Protein AF-A0A8S9I4S5-F1 (afdb_monomer_lite)

Organism: Brassica cretica (NCBI:txid69181)

Secondary structure (DSSP, 8-state):
---------SS--------S----HHHHHHHHHHH-----EEEEE-SSTTSHHHHHHHHHHHHH--EEEEEEEE--GGGHHHHHHHHHHHHHHH---SEEEEE-TT----HHHHHHHHHTTTT-TT-EEEEEEEEE---STTSTT--TTGGGSTTTTEEEEEEEEEEEEEEHHHHHHHHHTTTS--SS-------HHHHHHHTT-HHHHHHHHHTT-S-TTPPPTTT---HHHHHHH---TTHHHHHHHHHHHTT-

Foldseek 3Di:
DDDDDDDDDPDDDPDPDPPDDDPALVVQVVCCVPVVDHAAAEEEAAPPHPPPVNVVVVVRCVPRVRYDYDDPAHDDPLCPVLSVLVVLLVCLVPDQDFKDKAFAPPDDDDSVVVVVVCVVCSPPQWDKFAQKDKFAAQCDPPDPRHDVVLPVCPPRSMDDTDHDDGMIMTGSVVSVLSNVCSVPDRRDPDPFPDDQLLVCLLVVVVVSNCVVLVVVPDDQCDAGDPPRDGSLNSLVSHDDPCSVVSNVSSVVSNVD

Sequence (256 aa):
MGRSWQGRGRGRDMEYDKGGDNIGGASLKKIETEKGVIARFVIGRSANKGDSMDKSIDAENSQTDDFIILDNVVEAPEEASKKVKLFFAYAADRWDAQFYAKANDNIYVNMDALGSTLAAHLGKPRAYIGCMKSGEVFSEPNQKWYEPEWWKFGDKKAYFRHAYGEMYVITNALARFVSINRRVGSKKMGFQERTPLMVAAMYGSFGVLTYIISTGRSDVNRVSSDEKVTAHHCAVSACFVSIVEVIKILLDASTL

Radius of gyration: 22.21 Å; chains: 1; bounding box: 47×57×60 Å

pLDDT: mean 79.45, std 18.7, range [19.58, 96.38]

InterPro domains:
  IPR002110 Ankyrin repeat [PF00023] (194-223)
  IPR002659 Glycosyl transferase, family 31 [PF01762] (34-182)
  IPR002659 Glycosyl transferase, family 31 [PTHR11214] (38-181)
  IPR036770 Ankyrin repeat-containing domain superfamily [G3DSA:1.25.40.20] (188-255)
  IPR036770 Ankyrin repeat-containing domain superfamily [SSF48403] (190-252)

Structure (mmCIF, N/CA/C/O backbone):
data_AF-A0A8S9I4S5-F1
#
_entry.id   AF-A0A8S9I4S5-F1
#
loop_
_atom_site.group_PDB
_atom_site.id
_atom_site.type_symbol
_atom_site.label_atom_id
_atom_site.label_alt_id
_atom_site.label_comp_id
_atom_site.label_asym_id
_atom_site.label_entity_id
_atom_site.label_seq_id
_atom_site.pdbx_PDB_ins_code
_atom_site.Cartn_x
_atom_site.Cartn_y
_atom_site.Cartn_z
_atom_site.occupancy
_atom_site.B_iso_or_equiv
_atom_site.auth_seq_id
_atom_site.auth_comp_id
_atom_site.auth_asym_id
_atom_site.auth_atom_id
_atom_site.pdbx_PDB_model_num
ATOM 1 N N . MET A 1 1 ? -8.495 22.478 31.144 1.00 23.86 1 MET A N 1
ATOM 2 C CA . MET A 1 1 ? -7.321 23.183 31.710 1.00 23.86 1 MET A CA 1
ATOM 3 C C . MET A 1 1 ? -6.114 22.815 30.857 1.00 23.86 1 MET A C 1
ATOM 5 O O . MET A 1 1 ? -6.043 21.659 30.477 1.00 23.86 1 MET A O 1
ATOM 9 N N . GLY A 1 2 ? -5.287 23.815 30.512 1.00 25.53 2 GLY A N 1
ATOM 10 C CA . GLY A 1 2 ? -4.241 23.874 29.464 1.00 25.53 2 GLY A CA 1
ATOM 11 C C . GLY A 1 2 ? -3.386 22.627 29.175 1.00 25.53 2 GLY A C 1
ATOM 12 O O . GLY A 1 2 ? -3.279 21.730 29.999 1.00 25.53 2 GLY A O 1
ATOM 13 N N . ARG A 1 3 ? -2.644 22.584 28.062 1.00 21.52 3 ARG A N 1
ATOM 14 C CA . ARG A 1 3 ? -1.752 23.656 27.577 1.00 21.52 3 ARG A CA 1
ATOM 15 C C . ARG A 1 3 ? -1.520 23.584 26.061 1.00 21.52 3 ARG A C 1
ATOM 17 O O . ARG A 1 3 ? -1.354 22.505 25.510 1.00 21.52 3 ARG A O 1
ATOM 24 N N . SER A 1 4 ? -1.416 24.765 25.457 1.00 19.58 4 SER A N 1
ATOM 25 C CA . SER A 1 4 ? -0.717 25.051 24.200 1.00 19.58 4 SER A CA 1
ATOM 26 C C . SER A 1 4 ? 0.785 24.786 24.315 1.00 19.58 4 SER A C 1
ATOM 28 O O . SER A 1 4 ? 1.335 25.057 25.384 1.00 19.58 4 SER A O 1
ATOM 30 N N . TRP A 1 5 ? 1.460 24.471 23.208 1.00 23.80 5 TRP A N 1
ATOM 31 C CA . TRP A 1 5 ? 2.852 24.881 22.981 1.00 23.80 5 TRP A CA 1
ATOM 32 C C . TRP A 1 5 ? 3.082 25.265 21.514 1.00 23.80 5 TRP A C 1
ATOM 34 O O . TRP A 1 5 ? 2.572 24.620 20.611 1.00 23.80 5 TRP A O 1
ATOM 44 N N . GLN A 1 6 ? 3.813 26.367 21.317 1.00 21.97 6 GLN A N 1
ATOM 45 C CA . GLN A 1 6 ? 4.286 26.908 20.040 1.00 21.97 6 GLN A CA 1
ATOM 46 C C . GLN A 1 6 ? 5.726 26.450 19.781 1.00 21.97 6 GLN A C 1
ATOM 48 O O . GLN A 1 6 ? 6.562 26.535 20.681 1.00 21.97 6 GLN A O 1
ATOM 53 N N . GLY A 1 7 ? 6.044 26.125 18.526 1.00 23.11 7 GLY A N 1
ATOM 54 C CA . GLY A 1 7 ? 7.407 26.088 17.993 1.00 23.11 7 GLY A CA 1
ATOM 55 C C . GLY A 1 7 ? 7.451 26.718 16.598 1.00 23.11 7 GLY A C 1
ATOM 56 O O . GLY A 1 7 ? 6.900 26.181 15.649 1.00 23.11 7 GLY A O 1
ATOM 57 N N . ARG A 1 8 ? 8.084 27.890 16.456 1.00 22.53 8 ARG A N 1
ATOM 58 C CA . ARG A 1 8 ? 8.414 28.494 15.151 1.00 22.53 8 ARG A CA 1
ATOM 59 C C . ARG A 1 8 ? 9.718 27.887 14.633 1.00 22.53 8 ARG A C 1
ATOM 61 O O . ARG A 1 8 ? 10.746 28.073 15.275 1.00 22.53 8 ARG A O 1
ATOM 68 N N . GLY A 1 9 ? 9.718 27.326 13.423 1.00 22.22 9 GLY A N 1
ATOM 69 C CA . GLY A 1 9 ? 10.967 27.006 12.725 1.00 22.22 9 GLY A CA 1
ATOM 70 C C . GLY A 1 9 ? 10.790 26.223 11.427 1.00 22.22 9 GLY A C 1
ATOM 71 O O . GLY A 1 9 ? 10.870 25.011 11.438 1.00 22.22 9 GLY A O 1
ATOM 72 N N . ARG A 1 10 ? 10.567 26.945 10.318 1.00 26.30 10 ARG A N 1
ATOM 73 C CA . ARG A 1 10 ? 10.672 26.538 8.896 1.00 26.30 10 ARG A CA 1
ATOM 74 C C . ARG A 1 10 ? 10.969 25.049 8.639 1.00 26.30 10 ARG A C 1
ATOM 76 O O . ARG A 1 10 ? 12.126 24.646 8.604 1.00 26.30 10 ARG A O 1
ATOM 83 N N . GLY A 1 11 ? 9.920 24.294 8.319 1.00 24.98 11 GLY A N 1
ATOM 84 C CA . GLY A 1 11 ? 10.081 22.918 7.850 1.00 24.98 11 GLY A CA 1
ATOM 85 C C . GLY A 1 11 ? 8.824 22.060 7.743 1.00 24.98 11 GLY A C 1
ATOM 86 O O . GLY A 1 11 ? 8.981 20.909 7.391 1.00 24.98 11 GLY A O 1
ATOM 87 N N . ARG A 1 12 ? 7.611 22.584 7.999 1.00 29.31 12 ARG A N 1
ATOM 88 C CA . ARG A 1 12 ? 6.328 21.842 7.946 1.00 29.31 12 ARG A CA 1
ATOM 89 C C . ARG A 1 12 ? 6.417 20.453 8.580 1.00 29.31 12 ARG A C 1
ATOM 91 O O . ARG A 1 12 ? 6.344 19.420 7.919 1.00 29.31 12 ARG A O 1
ATOM 98 N N . ASP A 1 13 ? 6.556 20.538 9.889 1.00 26.52 13 ASP A N 1
ATOM 99 C CA . ASP A 1 13 ? 6.141 19.602 10.921 1.00 26.52 13 ASP A CA 1
ATOM 100 C C . ASP A 1 13 ? 4.915 18.756 10.510 1.00 26.52 13 ASP A C 1
ATOM 102 O O . ASP A 1 13 ? 3.883 19.293 10.103 1.00 26.52 13 ASP A O 1
ATOM 106 N N . MET A 1 14 ? 5.015 17.426 10.637 1.00 29.20 14 MET A N 1
ATOM 107 C CA . MET A 1 14 ? 3.844 16.577 10.891 1.00 29.20 14 MET A CA 1
ATOM 108 C C . MET A 1 14 ? 3.603 16.613 12.399 1.00 29.20 14 MET A C 1
ATOM 110 O O . MET A 1 14 ? 4.116 15.796 13.160 1.00 29.20 14 MET A O 1
ATOM 114 N N . GLU A 1 15 ? 2.885 17.644 12.818 1.00 26.12 15 GLU A N 1
ATOM 115 C CA . GLU A 1 15 ? 2.354 17.796 14.164 1.00 26.12 15 GLU A CA 1
ATOM 116 C C . GLU A 1 15 ? 1.136 16.862 14.288 1.00 26.12 15 GLU A C 1
ATOM 118 O O . GLU A 1 15 ? 0.214 16.929 13.475 1.00 26.12 15 GLU A O 1
ATOM 123 N N . TYR A 1 16 ? 1.154 15.942 15.259 1.00 32.88 16 TYR A N 1
ATOM 124 C CA . TYR A 1 16 ? -0.012 15.126 15.613 1.00 32.88 16 TYR A CA 1
ATOM 125 C C . TYR A 1 16 ? -1.060 16.034 16.269 1.00 32.88 16 TYR A C 1
ATOM 127 O O . TYR A 1 16 ? -1.069 16.195 17.489 1.00 32.88 16 TYR A O 1
ATOM 135 N N . ASP A 1 17 ? -1.933 16.636 15.463 1.00 29.58 17 ASP A N 1
ATOM 136 C CA . ASP A 1 17 ? -3.100 17.374 15.943 1.00 29.58 17 ASP A CA 1
ATOM 137 C C . ASP A 1 17 ? -4.346 16.476 15.874 1.00 29.58 17 ASP A C 1
ATOM 139 O O . ASP A 1 17 ? -4.921 16.243 14.810 1.00 29.58 17 ASP A O 1
ATOM 143 N N . LYS A 1 18 ? -4.769 15.937 17.027 1.00 38.97 18 LYS A N 1
ATOM 144 C CA . LYS A 1 18 ? -6.043 15.206 17.190 1.00 38.97 18 LYS A CA 1
ATOM 145 C C . LYS A 1 18 ? -7.222 16.188 17.270 1.00 38.97 18 LYS A C 1
ATOM 147 O O . LYS A 1 18 ? -7.952 16.232 18.261 1.00 38.97 18 LYS A O 1
ATOM 152 N N . GLY A 1 19 ? -7.402 16.984 16.222 1.00 30.06 19 GLY A N 1
ATOM 153 C CA . GLY A 1 19 ? -8.438 18.008 16.113 1.00 30.06 19 GLY A CA 1
ATOM 154 C C . GLY A 1 19 ? -9.494 17.685 15.056 1.00 30.06 19 GLY A C 1
ATOM 155 O O . GLY A 1 19 ? -9.555 18.361 14.035 1.00 30.06 19 GLY A O 1
ATOM 156 N N . GLY A 1 20 ? -10.346 16.681 15.289 1.00 29.55 20 GLY A N 1
ATOM 157 C CA . GLY A 1 20 ? -11.509 16.404 14.432 1.00 29.55 20 GLY A CA 1
ATOM 158 C C . GLY A 1 20 ? -12.092 15.006 14.646 1.00 29.55 20 GLY A C 1
ATOM 159 O O . GLY A 1 20 ? -11.533 14.040 14.154 1.00 29.55 20 GLY A O 1
ATOM 160 N N . ASP A 1 21 ? -13.193 14.921 15.399 1.00 39.88 21 ASP A N 1
ATOM 161 C CA . ASP A 1 21 ? -13.948 13.715 15.788 1.00 39.88 21 ASP A CA 1
ATOM 162 C C . ASP A 1 21 ? -13.135 12.524 16.343 1.00 39.88 21 ASP A C 1
ATOM 164 O O . ASP A 1 21 ? -12.580 11.685 15.638 1.00 39.88 21 ASP A O 1
ATOM 168 N N . ASN A 1 22 ? -13.151 12.413 17.676 1.00 41.59 22 ASN A N 1
ATOM 169 C CA . ASN A 1 22 ? -12.620 11.296 18.457 1.00 41.59 22 ASN A CA 1
ATOM 170 C C . ASN A 1 22 ? -13.254 9.948 18.059 1.00 41.59 22 ASN A C 1
ATOM 172 O O . ASN A 1 22 ? -14.201 9.479 18.697 1.00 41.59 22 ASN A O 1
ATOM 176 N N . ILE A 1 23 ? -12.672 9.242 17.093 1.00 51.47 23 ILE A N 1
ATOM 177 C CA . ILE A 1 23 ? -12.826 7.787 17.013 1.00 51.47 23 ILE A CA 1
ATOM 178 C C . ILE A 1 23 ? -11.784 7.168 17.956 1.00 51.47 23 ILE A C 1
ATOM 180 O O . ILE A 1 23 ? -10.754 6.666 17.527 1.00 51.47 23 ILE A O 1
ATOM 184 N N . GLY A 1 24 ? -12.021 7.263 19.269 1.00 57.72 24 GLY A N 1
ATOM 185 C CA . GLY A 1 24 ? -11.186 6.577 20.262 1.00 57.72 24 GLY A CA 1
ATOM 186 C C . GLY A 1 24 ? -11.315 5.050 20.157 1.00 57.72 24 GLY A C 1
ATOM 187 O O . GLY A 1 24 ? -12.269 4.547 19.557 1.00 57.72 24 GLY A O 1
ATOM 188 N N . GLY A 1 25 ? -10.410 4.297 20.792 1.00 60.38 25 GLY A N 1
ATOM 189 C CA . GLY A 1 25 ? -10.374 2.826 20.725 1.00 60.38 25 GLY A CA 1
ATOM 190 C C . GLY A 1 25 ? -11.715 2.112 20.979 1.00 60.38 25 GLY A C 1
ATOM 191 O O . GLY A 1 25 ? -12.004 1.090 20.358 1.00 60.38 25 GLY A O 1
ATOM 192 N N . ALA A 1 26 ? -12.598 2.669 21.818 1.00 61.72 26 ALA A N 1
ATOM 193 C CA . ALA A 1 26 ? -13.948 2.132 22.041 1.00 61.72 26 ALA A CA 1
ATOM 194 C C . ALA A 1 26 ? -14.851 2.203 20.789 1.00 61.72 26 ALA A C 1
ATOM 196 O O . ALA A 1 26 ? -15.584 1.257 20.497 1.00 61.72 26 ALA A O 1
ATOM 197 N N . SER A 1 27 ? -14.771 3.292 20.021 1.00 71.94 27 SER A N 1
ATOM 198 C CA . SER A 1 27 ? -15.506 3.463 18.762 1.00 71.94 27 SER A CA 1
ATOM 199 C C . SER A 1 27 ? -14.966 2.542 17.663 1.00 71.94 27 SER A C 1
ATOM 201 O O . SER A 1 27 ? -15.745 2.004 16.877 1.00 71.94 27 SER A O 1
ATOM 203 N N . LEU A 1 28 ? -13.650 2.292 17.644 1.00 75.19 28 LEU A N 1
ATOM 204 C CA . LEU A 1 28 ? -13.020 1.359 16.700 1.00 75.19 28 LEU A CA 1
ATOM 205 C C . LEU A 1 28 ? -13.462 -0.089 16.948 1.00 75.19 28 LEU A C 1
ATOM 207 O O . LEU A 1 28 ? -13.843 -0.779 16.005 1.00 75.19 28 LEU A O 1
ATOM 211 N N . LYS A 1 29 ? -13.515 -0.525 18.215 1.00 78.81 29 LYS A N 1
ATOM 212 C CA . LYS A 1 29 ? -14.008 -1.868 18.584 1.00 78.81 29 LYS A CA 1
ATOM 213 C C . LYS A 1 29 ? -15.460 -2.103 18.164 1.00 78.81 29 LYS A C 1
ATOM 215 O O . LYS A 1 29 ? -15.820 -3.212 17.764 1.00 78.81 29 LYS A O 1
ATOM 220 N N . LYS A 1 30 ? -16.294 -1.062 18.224 1.00 81.50 30 LYS A N 1
ATOM 221 C CA . LYS A 1 30 ? -17.686 -1.128 17.765 1.00 81.50 30 LYS A CA 1
ATOM 222 C C . LYS A 1 30 ? -17.767 -1.374 16.257 1.00 81.50 30 LYS A C 1
ATOM 224 O O . LYS A 1 30 ? -18.465 -2.286 15.832 1.00 81.50 30 LYS A O 1
ATOM 229 N N . ILE A 1 31 ? -17.017 -0.612 15.460 1.00 82.75 31 ILE A N 1
ATOM 230 C CA . ILE A 1 31 ? -16.966 -0.781 13.997 1.00 82.75 31 ILE A CA 1
ATOM 231 C C . ILE A 1 31 ? -16.419 -2.167 13.619 1.00 82.75 31 ILE A C 1
ATOM 233 O O . ILE A 1 31 ? -16.939 -2.806 12.704 1.00 82.75 31 ILE A O 1
ATOM 237 N N . GLU A 1 32 ? -15.416 -2.652 14.349 1.00 85.88 32 GLU A N 1
ATOM 238 C CA . GLU A 1 32 ? -14.848 -3.988 14.162 1.00 85.88 32 GLU A CA 1
ATOM 239 C C . GLU A 1 32 ? -15.898 -5.083 14.390 1.00 85.88 32 GLU A C 1
ATOM 241 O O . GLU A 1 32 ? -16.072 -5.952 13.539 1.00 85.88 32 GLU A O 1
ATOM 246 N N . THR A 1 33 ? -16.668 -4.986 15.476 1.00 85.06 33 THR A N 1
ATOM 247 C CA . THR A 1 33 ? -17.684 -5.989 15.834 1.00 85.06 33 THR A CA 1
ATOM 248 C C . THR A 1 33 ? -18.925 -5.920 14.938 1.00 85.06 33 THR A C 1
ATOM 250 O O . THR A 1 33 ? -19.444 -6.950 14.519 1.00 85.06 33 THR A O 1
ATOM 253 N N . GLU A 1 34 ? -19.419 -4.716 14.637 1.00 87.69 34 GLU A N 1
ATOM 254 C CA . GLU A 1 34 ? -20.688 -4.527 13.918 1.00 87.69 34 GLU A CA 1
ATOM 255 C C . GLU A 1 34 ? -20.537 -4.612 12.398 1.00 87.69 34 GLU A C 1
ATOM 257 O O . GLU A 1 34 ? -21.458 -5.052 11.712 1.00 87.69 34 GLU A O 1
ATOM 262 N N . LYS A 1 35 ? -19.398 -4.163 11.858 1.00 84.19 35 LYS A N 1
ATOM 263 C CA . LYS A 1 35 ? -19.184 -4.039 10.407 1.00 84.19 35 LYS A CA 1
ATOM 264 C C . LYS A 1 35 ? -18.067 -4.935 9.880 1.00 84.19 35 LYS A C 1
ATOM 266 O O . LYS A 1 35 ? -17.849 -4.966 8.671 1.00 84.19 35 LYS A O 1
ATOM 271 N N . GLY A 1 36 ? -17.346 -5.642 10.755 1.00 87.25 36 GLY A N 1
ATOM 272 C CA . GLY A 1 36 ? -16.195 -6.457 10.366 1.00 87.25 36 GLY A CA 1
ATOM 273 C C . GLY A 1 36 ? -15.029 -5.626 9.828 1.00 87.25 36 GLY A C 1
ATOM 274 O O . GLY A 1 36 ? -14.238 -6.130 9.032 1.00 87.25 36 GLY A O 1
ATOM 275 N N . VAL A 1 37 ? -14.938 -4.342 10.204 1.00 89.69 37 VAL A N 1
ATOM 276 C CA . VAL A 1 37 ? -13.877 -3.447 9.729 1.00 89.69 37 VAL A CA 1
ATOM 277 C C . VAL A 1 37 ? -12.890 -3.139 10.842 1.00 89.69 37 VAL A C 1
ATOM 279 O O . VAL A 1 37 ? -13.224 -2.507 11.840 1.00 89.69 37 VAL A O 1
ATOM 282 N N . ILE A 1 38 ? -11.645 -3.542 10.621 1.00 91.19 38 ILE A N 1
ATOM 283 C CA . ILE A 1 38 ? -10.530 -3.302 11.532 1.00 91.19 38 ILE A CA 1
ATOM 284 C C . ILE A 1 38 ? -9.856 -1.996 11.118 1.00 91.19 38 ILE A C 1
ATOM 286 O O . ILE A 1 38 ? -9.252 -1.909 10.049 1.00 91.19 38 ILE A O 1
ATOM 290 N N . ALA A 1 39 ? -9.966 -0.978 11.965 1.00 90.06 39 ALA A N 1
ATOM 291 C CA . ALA A 1 39 ? -9.318 0.314 11.771 1.00 90.06 39 ALA A CA 1
ATOM 292 C C . ALA A 1 39 ? -8.228 0.513 12.830 1.00 90.06 39 ALA A C 1
ATOM 294 O O . ALA A 1 39 ? -8.448 0.235 14.011 1.00 90.06 39 ALA A O 1
ATOM 295 N N . ARG A 1 40 ? -7.040 0.940 12.388 1.00 90.19 40 ARG A N 1
ATOM 296 C CA . ARG A 1 40 ? -5.850 1.159 13.219 1.00 90.19 40 ARG A CA 1
ATOM 297 C C . ARG A 1 40 ? -5.061 2.365 12.707 1.00 90.19 40 ARG A C 1
ATOM 299 O O . ARG A 1 40 ? -4.998 2.587 11.496 1.00 90.19 40 ARG A O 1
ATOM 306 N N . PHE A 1 41 ? -4.422 3.099 13.610 1.00 90.94 41 PHE A N 1
ATOM 307 C CA . PHE A 1 41 ? -3.513 4.195 13.283 1.00 90.94 41 PHE A CA 1
ATOM 308 C C . PHE A 1 41 ? -2.115 3.655 12.991 1.00 90.94 41 PHE A C 1
ATOM 310 O O . PHE A 1 41 ? -1.529 2.948 13.804 1.00 90.94 41 PHE A O 1
ATOM 317 N N . VAL A 1 42 ? -1.553 3.976 11.828 1.00 92.88 42 VAL A N 1
ATOM 318 C CA . VAL A 1 42 ? -0.203 3.524 11.460 1.00 92.88 42 VAL A CA 1
ATOM 319 C C . VAL A 1 42 ? 0.808 4.592 11.842 1.00 92.88 42 VAL A C 1
ATOM 321 O O . VAL A 1 42 ? 0.739 5.717 11.342 1.00 92.88 42 VAL A O 1
ATOM 324 N N . ILE A 1 43 ? 1.795 4.219 12.649 1.00 91.62 43 ILE A N 1
ATOM 325 C CA . ILE A 1 43 ? 2.829 5.124 13.149 1.00 91.62 43 ILE A CA 1
ATOM 326 C C . ILE A 1 43 ? 4.198 4.434 13.162 1.00 91.62 43 ILE A C 1
ATOM 328 O O . ILE A 1 43 ? 4.306 3.240 13.420 1.00 91.62 43 ILE A O 1
ATOM 332 N N . GLY A 1 44 ? 5.248 5.160 12.806 1.00 91.50 44 GLY A N 1
ATOM 333 C CA . GLY A 1 44 ? 6.647 4.797 12.983 1.00 91.50 44 GLY A CA 1
ATOM 334 C C . GLY A 1 44 ? 7.166 5.257 14.344 1.00 91.50 44 GLY A C 1
ATOM 335 O O . GLY A 1 44 ? 6.402 5.488 15.275 1.00 91.50 44 GLY A O 1
ATOM 336 N N . ARG A 1 45 ? 8.481 5.391 14.465 1.00 91.62 45 ARG A N 1
ATOM 337 C CA . ARG A 1 45 ? 9.158 5.930 15.648 1.00 91.62 45 ARG A CA 1
ATOM 338 C C . ARG A 1 45 ? 9.731 7.305 15.357 1.00 91.62 45 ARG A C 1
ATOM 340 O O . ARG A 1 45 ? 9.952 7.658 14.195 1.00 91.62 45 ARG A O 1
ATOM 347 N N . SER A 1 46 ? 9.991 8.075 16.402 1.00 90.75 46 SER A N 1
ATOM 348 C CA . SER A 1 46 ? 10.719 9.329 16.246 1.00 90.75 46 SER A CA 1
ATOM 349 C C . SER A 1 46 ? 12.162 9.076 15.772 1.00 90.75 46 SER A C 1
ATOM 351 O O . SER A 1 46 ? 12.683 7.956 15.820 1.00 90.75 46 SER A O 1
ATOM 353 N N . ALA A 1 47 ? 12.840 10.128 15.303 1.00 89.62 47 ALA A N 1
ATOM 354 C CA . ALA A 1 47 ? 14.256 10.038 14.939 1.00 89.62 47 ALA A CA 1
ATOM 355 C C . ALA A 1 47 ? 15.149 9.681 16.145 1.00 89.62 47 ALA A C 1
ATOM 357 O O . ALA A 1 47 ? 16.180 9.027 15.981 1.00 89.62 47 ALA A O 1
ATOM 358 N N . ASN A 1 48 ? 14.731 10.072 17.353 1.00 91.00 48 ASN A N 1
ATOM 359 C CA . ASN A 1 48 ? 15.423 9.804 18.608 1.00 91.00 48 ASN A CA 1
ATOM 360 C C . ASN A 1 48 ? 14.672 8.719 19.382 1.00 91.00 48 ASN A C 1
ATOM 362 O O . ASN A 1 48 ? 13.915 9.007 20.308 1.00 91.00 48 ASN A O 1
ATOM 366 N N . LYS A 1 49 ? 14.897 7.462 18.990 1.00 87.69 49 LYS A N 1
ATOM 367 C CA . LYS A 1 49 ? 14.159 6.317 19.529 1.00 87.69 49 LYS A CA 1
ATOM 368 C C . LYS A 1 49 ? 14.145 6.302 21.065 1.00 87.69 49 LYS A C 1
ATOM 370 O O . LYS A 1 49 ? 15.199 6.333 21.701 1.00 87.69 49 LYS A O 1
ATOM 375 N N . GLY A 1 50 ? 12.953 6.191 21.646 1.00 89.00 50 GLY A N 1
ATOM 376 C CA . GLY A 1 50 ? 12.737 6.174 23.097 1.00 89.00 50 GLY A CA 1
ATOM 377 C C . GLY A 1 50 ? 12.662 7.555 23.758 1.00 89.00 50 GLY A C 1
ATOM 378 O O . GLY A 1 50 ? 12.750 7.652 24.989 1.00 89.00 50 GLY A O 1
ATOM 379 N N . ASP A 1 51 ? 12.503 8.621 22.972 1.00 91.19 51 ASP A N 1
ATOM 380 C CA . ASP A 1 51 ? 12.192 9.954 23.485 1.00 91.19 51 ASP A CA 1
ATOM 381 C C . ASP A 1 51 ? 10.797 10.027 24.144 1.00 91.19 51 ASP A C 1
ATOM 383 O O . ASP A 1 51 ? 10.093 9.033 24.345 1.00 91.19 51 ASP A O 1
ATOM 387 N N . SER A 1 52 ? 10.394 11.229 24.559 1.00 92.75 52 SER A N 1
ATOM 388 C CA . SER A 1 52 ? 9.086 11.441 25.183 1.00 92.75 52 SER A CA 1
ATOM 389 C C . SER A 1 52 ? 7.910 11.197 24.234 1.00 92.75 52 SER A C 1
ATOM 391 O O . SER A 1 52 ? 6.826 10.870 24.718 1.00 92.75 52 SER A O 1
ATOM 393 N N . MET A 1 53 ? 8.093 11.356 22.919 1.00 90.00 53 MET A N 1
ATOM 394 C CA . MET A 1 53 ? 7.037 11.117 21.933 1.00 90.00 53 MET A CA 1
ATOM 395 C C . MET A 1 53 ? 6.797 9.615 21.789 1.00 90.00 53 MET A C 1
ATOM 397 O O . MET A 1 53 ? 5.666 9.168 21.964 1.00 90.00 53 MET A O 1
ATOM 401 N N . ASP A 1 54 ? 7.863 8.830 21.604 1.00 91.06 54 ASP A N 1
ATOM 402 C CA . ASP A 1 54 ? 7.794 7.366 21.541 1.00 91.06 54 ASP A CA 1
ATOM 403 C C . ASP A 1 54 ? 7.147 6.777 22.804 1.00 91.06 54 ASP A C 1
ATOM 405 O O . ASP A 1 54 ? 6.247 5.943 22.713 1.00 91.06 54 ASP A O 1
ATOM 409 N N . LYS A 1 55 ? 7.536 7.270 23.989 1.00 92.19 55 LYS A N 1
ATOM 410 C CA . LYS A 1 55 ? 6.939 6.844 25.268 1.00 92.19 55 LYS A CA 1
ATOM 411 C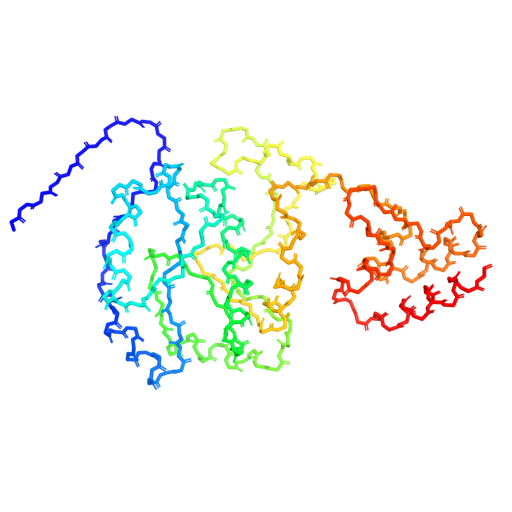 C . LYS A 1 55 ? 5.457 7.191 25.377 1.00 92.19 55 LYS A C 1
ATOM 413 O O . LYS A 1 55 ? 4.703 6.433 25.980 1.00 92.19 55 LYS A O 1
ATOM 418 N N . SER A 1 56 ? 5.042 8.334 24.831 1.00 91.75 56 SER A N 1
ATOM 419 C CA . SER A 1 56 ? 3.635 8.747 24.844 1.00 91.75 56 SER A CA 1
ATOM 420 C C . SER A 1 56 ? 2.796 7.862 23.925 1.00 91.75 56 SER A C 1
ATOM 422 O O . SER A 1 56 ? 1.707 7.453 24.316 1.00 91.75 56 SER A O 1
ATOM 424 N N . ILE A 1 57 ? 3.333 7.499 22.755 1.00 90.31 57 ILE A N 1
ATOM 425 C CA . ILE A 1 57 ? 2.707 6.546 21.828 1.00 90.31 57 ILE A CA 1
ATOM 426 C C . ILE A 1 57 ? 2.559 5.176 22.495 1.00 90.31 57 ILE A C 1
ATOM 428 O O . ILE A 1 57 ? 1.474 4.602 22.473 1.00 90.31 57 ILE A O 1
ATOM 432 N N . ASP A 1 58 ? 3.615 4.666 23.135 1.00 92.88 58 ASP A N 1
ATOM 433 C CA . ASP A 1 58 ? 3.565 3.371 23.824 1.00 92.88 58 ASP A CA 1
ATOM 434 C C . ASP A 1 58 ? 2.543 3.383 24.977 1.00 92.88 58 ASP A C 1
ATOM 436 O O . ASP A 1 58 ? 1.775 2.434 25.148 1.00 92.88 58 ASP A O 1
ATOM 440 N N . ALA A 1 59 ? 2.494 4.475 25.748 1.00 92.88 59 ALA A N 1
ATOM 441 C CA . ALA A 1 59 ? 1.541 4.645 26.840 1.00 92.88 59 ALA A CA 1
ATOM 442 C C . ALA A 1 59 ? 0.089 4.736 26.347 1.00 92.88 59 ALA A C 1
ATOM 444 O O . ALA A 1 59 ? -0.798 4.151 26.974 1.00 92.88 59 ALA A O 1
ATOM 445 N N . GLU A 1 60 ? -0.167 5.436 25.239 1.00 89.38 60 GLU A N 1
ATOM 446 C CA . GLU A 1 60 ? -1.495 5.491 24.625 1.00 89.38 60 GLU A CA 1
ATOM 447 C C . GLU A 1 60 ? -1.899 4.114 24.091 1.00 89.38 60 GLU A C 1
ATOM 449 O O . GLU A 1 60 ? -2.942 3.586 24.476 1.00 89.38 60 GLU A O 1
ATOM 454 N N . ASN A 1 61 ? -1.026 3.481 23.303 1.00 91.25 61 ASN A N 1
ATOM 455 C CA . ASN A 1 61 ? -1.300 2.182 22.700 1.00 91.25 61 ASN A CA 1
ATOM 456 C C . ASN A 1 61 ? -1.563 1.091 23.749 1.00 91.25 61 ASN A C 1
ATOM 458 O O . ASN A 1 61 ? -2.403 0.225 23.532 1.00 91.25 61 ASN A O 1
ATOM 462 N N . SER A 1 62 ? -0.904 1.154 24.914 1.00 90.81 62 SER A N 1
ATOM 463 C CA . SER A 1 62 ? -1.162 0.226 26.027 1.00 90.81 62 SER A CA 1
ATOM 464 C C . SER A 1 62 ? -2.601 0.278 26.565 1.00 90.81 62 SER A C 1
ATOM 466 O O . SER A 1 62 ? -3.057 -0.675 27.195 1.00 90.81 62 SER A O 1
ATOM 468 N N . GLN A 1 63 ? -3.318 1.380 26.322 1.00 87.94 63 GLN A N 1
ATOM 469 C CA . GLN A 1 63 ? -4.694 1.589 26.769 1.00 87.94 63 GLN A CA 1
ATOM 470 C C . GLN A 1 63 ? -5.705 1.323 25.651 1.00 87.94 63 GLN A C 1
ATOM 472 O O . GLN A 1 63 ? -6.788 0.794 25.910 1.00 87.94 63 GLN A O 1
ATOM 477 N N . THR A 1 64 ? -5.380 1.715 24.419 1.00 86.31 64 THR A N 1
ATOM 478 C CA . THR A 1 64 ? -6.327 1.722 23.299 1.00 86.31 64 THR A CA 1
ATOM 479 C C . THR A 1 64 ? -6.211 0.507 22.383 1.00 86.31 64 THR A C 1
ATOM 481 O O . THR A 1 64 ? -7.237 0.066 21.860 1.00 86.31 64 THR A O 1
ATOM 484 N N . ASP A 1 65 ? -5.006 -0.052 22.231 1.00 87.38 65 ASP A N 1
ATOM 485 C CA . ASP A 1 65 ? -4.669 -1.133 21.290 1.00 87.38 65 ASP A CA 1
ATOM 486 C C . ASP A 1 65 ? -5.132 -0.844 19.846 1.00 87.38 65 ASP A C 1
ATOM 488 O O . ASP A 1 65 ? -5.642 -1.703 19.119 1.00 87.38 65 ASP A O 1
ATOM 492 N N . ASP A 1 66 ? -5.001 0.419 19.434 1.00 85.56 66 ASP A N 1
ATOM 493 C CA . ASP A 1 66 ? -5.441 0.915 18.132 1.00 85.56 66 ASP A CA 1
ATOM 494 C C . ASP A 1 66 ? -4.299 1.370 17.214 1.00 85.56 66 ASP A C 1
ATOM 496 O O . ASP A 1 66 ? -4.571 1.772 16.079 1.00 85.56 66 ASP A O 1
ATOM 500 N N . PHE A 1 67 ? -3.031 1.220 17.618 1.00 90.75 67 PHE A N 1
ATOM 501 C CA . PHE A 1 67 ? -1.882 1.515 16.761 1.00 90.75 67 PHE A CA 1
ATOM 502 C C . PHE A 1 67 ? -1.287 0.278 16.080 1.00 90.75 67 PHE A C 1
ATOM 504 O O . PHE A 1 67 ? -1.132 -0.798 16.652 1.00 90.75 67 PHE A O 1
ATOM 511 N N . ILE A 1 68 ? -0.833 0.479 14.845 1.00 92.75 68 ILE A N 1
ATOM 512 C CA . ILE A 1 68 ? 0.184 -0.338 14.186 1.00 92.75 68 ILE A CA 1
ATOM 513 C C . ILE A 1 68 ? 1.495 0.435 14.284 1.00 92.75 68 ILE A C 1
ATOM 515 O O . ILE A 1 68 ? 1.722 1.384 13.529 1.00 92.75 68 ILE A O 1
ATOM 519 N N . ILE A 1 69 ? 2.356 0.013 15.209 1.00 93.12 69 ILE A N 1
ATOM 520 C CA . ILE A 1 69 ? 3.669 0.622 15.417 1.00 93.12 69 ILE A CA 1
ATOM 521 C C . ILE A 1 69 ? 4.709 -0.082 14.533 1.00 93.12 69 ILE A C 1
ATOM 523 O O . ILE A 1 69 ? 4.944 -1.286 14.641 1.00 93.12 69 ILE A O 1
ATOM 527 N N . LEU A 1 70 ? 5.336 0.672 13.633 1.00 91.62 70 LEU A N 1
ATOM 528 C CA . LEU A 1 70 ? 6.370 0.213 12.711 1.00 91.62 70 LEU A CA 1
ATOM 529 C C . LEU A 1 70 ? 7.757 0.602 13.243 1.00 91.62 70 LEU A C 1
ATOM 531 O O . LEU A 1 70 ? 8.350 1.580 12.797 1.00 91.62 70 LEU A O 1
ATOM 535 N N . ASP A 1 71 ? 8.319 -0.204 14.148 1.00 89.38 71 ASP A N 1
ATOM 536 C CA . ASP A 1 71 ? 9.570 0.107 14.874 1.00 89.38 71 ASP A CA 1
ATOM 537 C C . ASP A 1 71 ? 10.817 0.379 14.009 1.00 89.38 71 ASP A C 1
ATOM 539 O O . ASP A 1 71 ? 11.804 0.927 14.504 1.00 89.38 71 ASP A O 1
ATOM 543 N N . ASN A 1 72 ? 10.786 -0.026 12.735 1.00 86.69 72 ASN A N 1
ATOM 544 C CA . ASN A 1 72 ? 11.878 0.117 11.761 1.00 86.69 72 ASN A CA 1
ATOM 545 C C . ASN A 1 72 ? 11.643 1.258 10.747 1.00 86.69 72 ASN A C 1
ATOM 547 O O . ASN A 1 72 ? 12.295 1.319 9.691 1.00 86.69 72 ASN A O 1
ATOM 551 N N . VAL A 1 73 ? 10.666 2.122 11.020 1.00 88.00 73 VAL A N 1
ATOM 552 C CA . VAL A 1 73 ? 10.324 3.303 10.225 1.00 88.00 73 VAL A CA 1
ATOM 553 C C . VAL A 1 73 ? 10.467 4.520 11.118 1.00 88.00 73 VAL A C 1
ATOM 555 O O . VAL A 1 73 ? 9.851 4.572 12.174 1.00 88.00 73 VAL A O 1
ATOM 558 N N . VAL A 1 74 ? 11.267 5.486 10.681 1.00 88.94 74 VAL A N 1
ATOM 559 C CA . VAL A 1 74 ? 11.306 6.809 11.306 1.00 88.94 74 VAL A CA 1
ATOM 560 C C . VAL A 1 74 ? 10.197 7.650 10.680 1.00 88.94 74 VAL A C 1
ATOM 562 O O . VAL A 1 74 ? 10.019 7.606 9.462 1.00 88.94 74 VAL A O 1
ATOM 565 N N . GLU A 1 75 ? 9.436 8.380 11.489 1.00 87.12 75 GLU A N 1
ATOM 566 C CA . GLU A 1 75 ? 8.455 9.345 10.989 1.00 87.12 75 GLU A CA 1
ATOM 567 C C . GLU A 1 75 ? 9.169 10.520 10.319 1.00 87.12 75 GLU A C 1
ATOM 569 O O . GLU A 1 75 ? 9.788 11.353 10.979 1.00 87.12 75 GLU A O 1
ATOM 574 N N . ALA A 1 76 ? 9.097 10.557 8.990 1.00 80.81 76 ALA A N 1
ATOM 575 C CA . ALA A 1 76 ? 9.597 11.644 8.164 1.00 80.81 76 ALA A CA 1
ATOM 576 C C . ALA A 1 76 ? 8.865 11.658 6.806 1.00 80.81 76 ALA A C 1
ATOM 578 O O . ALA A 1 76 ? 8.464 10.589 6.322 1.00 80.81 76 ALA A O 1
ATOM 579 N N . PRO A 1 77 ? 8.691 12.825 6.154 1.00 73.31 77 PRO A N 1
ATOM 580 C CA . PRO A 1 77 ? 8.007 12.924 4.861 1.00 73.31 77 PRO A CA 1
ATOM 581 C C . PRO A 1 77 ? 8.580 11.993 3.780 1.00 73.31 77 PRO A C 1
ATOM 583 O O . PRO A 1 77 ?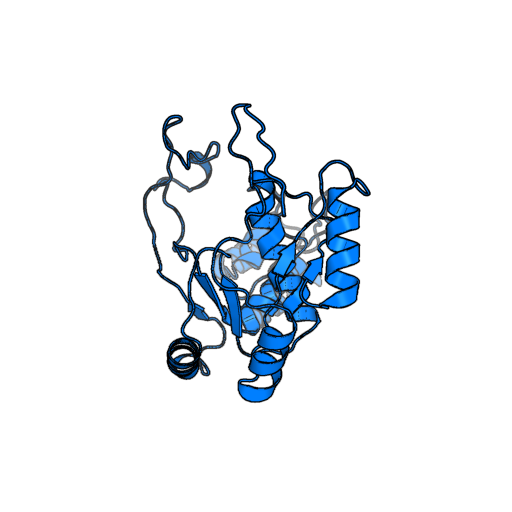 7.832 11.369 3.028 1.00 73.31 77 PRO A O 1
ATOM 586 N N . GLU A 1 78 ? 9.901 11.842 3.734 1.00 74.62 78 GLU A N 1
ATOM 587 C CA . GLU A 1 78 ? 10.621 10.971 2.802 1.00 74.62 78 GLU A CA 1
ATOM 588 C C . GLU A 1 78 ? 10.394 9.469 3.054 1.00 74.62 78 GLU A C 1
ATOM 590 O O . GLU A 1 78 ? 10.568 8.649 2.150 1.00 74.62 78 GLU A O 1
ATOM 595 N N . GLU A 1 79 ? 9.957 9.086 4.258 1.00 80.50 79 GLU A N 1
ATOM 596 C CA . GLU A 1 79 ? 9.660 7.697 4.621 1.00 80.50 79 GLU A CA 1
ATOM 597 C C . GLU A 1 79 ? 8.196 7.315 4.360 1.00 80.50 79 GLU A C 1
ATOM 599 O O . GLU A 1 79 ? 7.844 6.139 4.495 1.00 80.50 79 GLU A O 1
ATOM 604 N N . ALA A 1 80 ? 7.339 8.252 3.932 1.00 81.38 80 ALA A N 1
ATOM 605 C CA . ALA A 1 80 ? 5.901 8.023 3.764 1.00 81.38 80 ALA A CA 1
ATOM 606 C C . ALA A 1 80 ? 5.589 6.819 2.853 1.00 81.38 80 ALA A C 1
ATOM 608 O O . ALA A 1 80 ? 4.778 5.957 3.198 1.00 81.38 80 ALA A O 1
ATOM 609 N N . SER A 1 81 ? 6.293 6.687 1.724 1.00 82.69 81 SER A N 1
ATOM 610 C CA . SER A 1 81 ? 6.133 5.547 0.806 1.00 82.69 81 SER A CA 1
ATOM 611 C C . SER A 1 81 ? 6.543 4.216 1.448 1.00 82.69 81 SER A C 1
ATOM 613 O O . SER A 1 81 ? 5.896 3.187 1.241 1.00 82.69 81 SER A O 1
ATOM 615 N N . LYS A 1 82 ? 7.603 4.222 2.268 1.00 85.25 82 LYS A N 1
ATOM 616 C CA . LYS A 1 82 ? 8.065 3.035 3.001 1.00 85.25 82 LYS A CA 1
ATOM 617 C C . LYS A 1 82 ? 7.070 2.655 4.100 1.00 85.25 82 LYS A C 1
ATOM 619 O O . LYS A 1 82 ? 6.758 1.471 4.229 1.00 85.25 82 LYS A O 1
ATOM 624 N N . LYS A 1 83 ? 6.543 3.639 4.837 1.00 87.00 83 LYS A N 1
ATOM 625 C CA . LYS A 1 83 ? 5.510 3.469 5.869 1.00 87.00 83 LYS A CA 1
ATOM 626 C C . LYS A 1 83 ? 4.271 2.789 5.294 1.00 87.00 83 LYS A C 1
ATOM 628 O O . LYS A 1 83 ? 3.847 1.759 5.802 1.00 87.00 83 LYS A O 1
ATOM 633 N N . VAL A 1 84 ? 3.759 3.298 4.174 1.00 90.44 84 VAL A N 1
ATOM 634 C CA . VAL A 1 84 ? 2.592 2.736 3.477 1.00 90.44 84 VAL A CA 1
ATOM 635 C C . VAL A 1 84 ? 2.840 1.304 2.992 1.00 90.44 84 VAL A C 1
ATOM 637 O O . VAL A 1 84 ? 1.998 0.430 3.192 1.00 90.44 84 VAL A O 1
ATOM 640 N N . LYS A 1 85 ? 4.005 1.031 2.390 1.00 90.38 85 LYS A N 1
ATOM 641 C CA . LYS A 1 85 ? 4.365 -0.328 1.958 1.00 90.38 85 LYS A CA 1
ATOM 642 C C . LYS A 1 85 ? 4.381 -1.307 3.136 1.00 90.38 85 LYS A C 1
ATOM 644 O O . LYS A 1 85 ? 3.842 -2.407 3.039 1.00 90.38 85 LYS A O 1
ATOM 649 N N . LEU A 1 86 ? 5.009 -0.907 4.241 1.00 91.50 86 LEU A N 1
ATOM 650 C CA . LEU A 1 86 ? 5.115 -1.739 5.436 1.00 91.50 86 LEU A CA 1
ATOM 651 C C . LEU A 1 86 ? 3.780 -1.892 6.163 1.00 91.50 86 LEU A C 1
ATOM 653 O O . LEU A 1 86 ? 3.536 -2.962 6.704 1.00 91.50 86 LEU A O 1
ATOM 657 N N . PHE A 1 87 ? 2.901 -0.893 6.106 1.00 93.56 87 PHE A N 1
ATOM 658 C CA . PHE A 1 87 ? 1.520 -1.014 6.564 1.00 93.56 87 PHE A CA 1
ATOM 659 C C . PHE A 1 87 ? 0.785 -2.147 5.845 1.00 93.56 87 PHE A C 1
ATOM 661 O O . PHE A 1 87 ? 0.288 -3.055 6.507 1.00 93.56 87 PHE A O 1
ATOM 668 N N . PHE A 1 88 ? 0.749 -2.141 4.507 1.00 94.25 88 PHE A N 1
ATOM 669 C CA . PHE A 1 88 ? 0.045 -3.193 3.768 1.00 94.25 88 PHE A CA 1
ATOM 670 C C . PHE A 1 88 ? 0.657 -4.571 4.008 1.00 94.25 88 PHE A C 1
ATOM 672 O O . PHE A 1 88 ? -0.082 -5.541 4.157 1.00 94.25 88 PHE A O 1
ATOM 679 N N . ALA A 1 89 ? 1.988 -4.655 4.097 1.00 93.06 89 ALA A N 1
ATOM 680 C CA . ALA A 1 89 ? 2.664 -5.902 4.438 1.00 93.06 89 ALA A CA 1
ATOM 681 C C . ALA A 1 89 ? 2.266 -6.404 5.838 1.00 93.06 89 ALA A C 1
ATOM 683 O O . ALA A 1 89 ? 1.844 -7.546 5.987 1.00 93.06 89 ALA A O 1
ATOM 684 N N . TYR A 1 90 ? 2.335 -5.531 6.847 1.00 93.94 90 TYR A N 1
ATOM 685 C CA . TYR A 1 90 ? 1.957 -5.841 8.226 1.00 93.94 90 TYR A CA 1
ATOM 686 C C . TYR A 1 90 ? 0.500 -6.298 8.325 1.00 93.94 90 TYR A C 1
ATOM 688 O O . TYR A 1 90 ? 0.206 -7.265 9.030 1.00 93.94 90 TYR A O 1
ATOM 696 N N . ALA A 1 91 ? -0.400 -5.601 7.628 1.00 95.00 91 ALA A N 1
ATOM 697 C CA . ALA A 1 91 ? -1.822 -5.889 7.664 1.00 95.00 91 ALA A CA 1
ATOM 698 C C . ALA A 1 91 ? -2.152 -7.222 6.981 1.00 95.00 91 ALA A C 1
ATOM 700 O O . ALA A 1 91 ? -2.901 -8.018 7.541 1.00 95.00 91 ALA A O 1
ATOM 701 N N . ALA A 1 92 ? -1.553 -7.494 5.818 1.00 94.19 92 ALA A N 1
ATOM 702 C CA . ALA A 1 92 ? -1.737 -8.753 5.096 1.00 94.19 92 ALA A CA 1
ATOM 703 C C . ALA A 1 92 ? -1.198 -9.974 5.859 1.00 94.19 92 ALA A C 1
ATOM 705 O O . ALA A 1 92 ? -1.728 -11.070 5.702 1.00 94.19 92 ALA A O 1
ATOM 706 N N . ASP A 1 93 ? -0.165 -9.794 6.686 1.00 94.19 93 ASP A N 1
ATOM 707 C CA . ASP A 1 93 ? 0.406 -10.872 7.501 1.00 94.19 93 ASP A CA 1
ATOM 708 C C . ASP A 1 93 ? -0.450 -11.214 8.737 1.00 94.19 93 ASP A C 1
ATOM 710 O O . ASP A 1 93 ? -0.291 -12.292 9.306 1.00 94.19 93 ASP A O 1
ATOM 714 N N . ARG A 1 94 ? -1.334 -10.308 9.181 1.00 94.12 94 ARG A N 1
ATOM 715 C CA . ARG A 1 94 ? -2.118 -10.457 10.425 1.00 94.12 94 ARG A CA 1
ATOM 716 C C . ARG A 1 94 ? -3.593 -10.716 10.214 1.00 94.12 94 ARG A C 1
ATOM 718 O O . ARG A 1 94 ? -4.191 -11.464 10.981 1.00 94.12 94 ARG A O 1
ATOM 725 N N . TRP A 1 95 ? -4.178 -10.072 9.217 1.00 94.06 95 TRP A N 1
ATOM 726 C CA . TRP A 1 95 ? -5.607 -10.142 8.962 1.00 94.06 95 TRP A CA 1
ATOM 727 C C . TRP A 1 95 ? -5.826 -10.679 7.567 1.00 94.06 95 TRP A C 1
ATOM 729 O O . TRP A 1 95 ? -5.279 -10.131 6.615 1.00 94.06 95 TRP A O 1
ATOM 739 N N . ASP A 1 96 ? -6.654 -11.712 7.438 1.00 93.44 96 ASP A N 1
ATOM 740 C CA . ASP A 1 96 ? -7.129 -12.185 6.141 1.00 93.44 96 ASP A CA 1
ATOM 741 C C . ASP A 1 96 ? -8.387 -11.402 5.746 1.00 93.44 96 ASP A C 1
ATOM 743 O O . ASP A 1 96 ? -9.520 -11.829 5.962 1.00 93.44 96 ASP A O 1
ATOM 747 N N . ALA A 1 97 ? -8.179 -10.185 5.241 1.00 94.25 97 ALA A N 1
ATOM 748 C CA . ALA A 1 97 ? -9.248 -9.281 4.835 1.00 94.25 97 ALA A CA 1
ATOM 749 C C . ALA A 1 97 ? -9.404 -9.281 3.312 1.00 94.25 97 ALA A C 1
ATOM 751 O O . ALA A 1 97 ? -8.429 -9.406 2.572 1.00 94.25 97 ALA A O 1
ATOM 752 N N . GLN A 1 98 ? -10.626 -9.077 2.817 1.00 94.00 98 GLN A N 1
ATOM 753 C CA . GLN A 1 98 ? -10.873 -8.993 1.371 1.00 94.00 98 GLN A CA 1
ATOM 754 C C . GLN A 1 98 ? -10.275 -7.722 0.750 1.00 94.00 98 GLN A C 1
ATOM 756 O O . GLN A 1 98 ? -9.793 -7.734 -0.387 1.00 94.00 98 GLN A O 1
ATOM 761 N N . PHE A 1 99 ? -10.274 -6.637 1.524 1.00 96.19 99 PHE A N 1
ATOM 762 C CA . PHE A 1 99 ? -9.790 -5.324 1.129 1.00 96.19 99 PHE A CA 1
ATOM 763 C C . PHE A 1 99 ? -8.928 -4.721 2.234 1.00 96.19 99 PHE A C 1
ATOM 765 O O . PHE A 1 99 ? -9.211 -4.893 3.417 1.00 96.19 99 PHE A O 1
ATOM 772 N N . TYR A 1 100 ? -7.916 -3.962 1.826 1.00 96.38 100 TYR A N 1
ATOM 773 C CA . TYR A 1 100 ? -7.047 -3.189 2.703 1.00 96.38 100 TYR A CA 1
ATOM 774 C C . TYR A 1 100 ? -7.071 -1.745 2.224 1.00 96.38 100 TYR A C 1
ATOM 776 O O . TYR A 1 100 ? -6.846 -1.477 1.041 1.00 96.38 100 TYR A O 1
ATOM 784 N N . ALA A 1 101 ? -7.341 -0.813 3.130 1.00 95.69 101 ALA A N 1
ATOM 785 C CA . ALA A 1 101 ? -7.480 0.597 2.803 1.00 95.69 101 ALA A CA 1
ATOM 786 C C . ALA A 1 101 ? -6.406 1.426 3.502 1.00 95.69 101 ALA A C 1
ATOM 788 O O . ALA A 1 101 ? -6.163 1.257 4.693 1.00 95.69 101 ALA A O 1
ATOM 789 N N . LYS A 1 102 ? -5.800 2.355 2.763 1.00 93.75 102 LYS A N 1
ATOM 790 C CA . LYS A 1 102 ? -5.031 3.456 3.337 1.00 93.75 102 LYS A CA 1
ATOM 791 C C . LYS A 1 102 ? -5.910 4.698 3.289 1.00 93.75 102 LYS A C 1
ATOM 793 O O . LYS A 1 102 ? -6.430 5.019 2.224 1.00 93.75 102 LYS A O 1
ATOM 798 N N . ALA A 1 103 ? -6.017 5.407 4.403 1.00 89.69 103 ALA A N 1
ATOM 799 C CA . ALA A 1 103 ? -6.690 6.696 4.537 1.00 89.69 103 ALA A CA 1
ATOM 800 C C . ALA A 1 103 ? -5.760 7.673 5.273 1.00 89.69 103 ALA A C 1
ATOM 802 O O . ALA A 1 103 ? -4.908 7.233 6.045 1.00 89.69 103 ALA A O 1
ATOM 803 N N . ASN A 1 104 ? -5.875 8.970 4.994 1.00 83.88 104 ASN A N 1
ATOM 804 C CA . ASN A 1 104 ? -5.307 9.995 5.868 1.00 83.88 104 ASN A CA 1
ATOM 805 C C . ASN A 1 104 ? -6.201 10.179 7.102 1.00 83.88 104 ASN A C 1
ATOM 807 O O . ASN A 1 104 ? -7.344 9.733 7.127 1.00 83.88 104 ASN A O 1
ATOM 811 N N . ASP A 1 105 ? -5.666 10.847 8.111 1.00 80.56 105 ASP A N 1
ATOM 812 C CA . ASP A 1 105 ? -6.351 11.226 9.348 1.00 80.56 105 ASP A CA 1
ATOM 813 C C . ASP A 1 105 ? -7.302 12.423 9.182 1.00 80.56 105 ASP A C 1
ATOM 815 O O . ASP A 1 105 ? -8.240 12.580 9.955 1.00 80.56 105 ASP A O 1
ATOM 819 N N . ASN A 1 106 ? -7.109 13.240 8.151 1.00 81.00 106 ASN A N 1
ATOM 820 C CA . ASN A 1 106 ? -7.870 14.465 7.908 1.00 81.00 106 ASN A CA 1
ATOM 821 C C . ASN A 1 106 ? -9.138 14.279 7.050 1.00 81.00 106 ASN A C 1
ATOM 823 O O . ASN A 1 106 ? -9.652 15.256 6.500 1.00 81.00 106 ASN A O 1
ATOM 827 N N . ILE A 1 107 ? -9.637 13.047 6.904 1.00 81.25 107 ILE A N 1
ATOM 828 C CA . ILE A 1 107 ? -10.807 12.743 6.072 1.00 81.25 107 ILE A CA 1
ATOM 829 C C . ILE A 1 107 ? -11.906 12.014 6.829 1.00 81.25 107 ILE A C 1
ATOM 831 O O . ILE A 1 107 ? -11.663 11.236 7.746 1.00 81.25 107 ILE A O 1
ATOM 835 N N . TYR A 1 108 ? -13.135 12.204 6.357 1.00 84.81 108 TYR A N 1
ATOM 836 C CA . TYR A 1 108 ? -14.291 11.438 6.797 1.00 84.81 108 TYR A CA 1
ATOM 837 C C . TYR A 1 108 ? -14.577 10.280 5.834 1.00 84.81 108 TYR A C 1
ATOM 839 O O . TYR A 1 108 ? -14.626 10.470 4.616 1.00 84.81 108 TYR A O 1
ATOM 847 N N . VAL A 1 109 ? -14.823 9.084 6.377 1.00 84.75 109 VAL A N 1
ATOM 848 C CA . VAL A 1 109 ? -15.163 7.888 5.594 1.00 84.75 109 VAL A CA 1
ATOM 849 C C . VAL A 1 109 ? -16.566 7.404 5.952 1.00 84.75 109 VAL A C 1
ATOM 851 O O . VAL A 1 109 ? -16.824 6.952 7.066 1.00 84.75 109 VAL A O 1
ATOM 854 N N . ASN A 1 110 ? -17.473 7.431 4.974 1.00 89.31 110 ASN A N 1
ATOM 855 C CA . ASN A 1 110 ? -18.777 6.785 5.101 1.00 89.31 110 ASN A CA 1
ATOM 856 C C . ASN A 1 110 ? -18.628 5.273 4.870 1.00 89.31 110 ASN A C 1
ATOM 858 O O . ASN A 1 110 ? -18.530 4.810 3.731 1.00 89.31 110 ASN A O 1
ATOM 862 N N . MET A 1 111 ? -18.619 4.508 5.961 1.00 86.00 111 MET A N 1
ATOM 863 C CA . MET A 1 111 ? -18.357 3.065 5.931 1.00 86.00 111 MET A CA 1
ATOM 864 C C . MET A 1 111 ? -19.427 2.261 5.184 1.00 86.00 111 MET A C 1
ATOM 866 O O . MET A 1 111 ? -19.089 1.270 4.543 1.00 86.00 111 MET A O 1
ATOM 870 N N . ASP A 1 112 ? -20.693 2.685 5.216 1.00 87.50 112 ASP A N 1
ATOM 871 C CA . ASP A 1 112 ? -21.781 1.970 4.533 1.00 87.50 112 ASP A CA 1
ATOM 872 C C . ASP A 1 112 ? -21.709 2.165 3.014 1.00 87.50 112 ASP A C 1
ATOM 874 O O . ASP A 1 112 ? -21.819 1.209 2.238 1.00 87.50 112 ASP A O 1
ATOM 878 N N . ALA A 1 113 ? -21.434 3.398 2.580 1.00 90.69 113 ALA A N 1
ATOM 879 C CA . ALA A 1 113 ? -21.201 3.705 1.172 1.00 90.69 113 ALA A CA 1
ATOM 880 C C . ALA A 1 113 ? -19.925 3.025 0.648 1.00 90.69 113 ALA A C 1
ATOM 882 O O . ALA A 1 113 ? -19.915 2.477 -0.460 1.00 90.69 113 ALA A O 1
ATOM 883 N N . LEU A 1 114 ? -18.858 3.014 1.456 1.00 89.88 114 LEU A N 1
ATOM 884 C CA . LEU A 1 114 ? -17.615 2.323 1.125 1.00 89.88 114 LEU A CA 1
ATOM 885 C C . LEU A 1 114 ? -17.843 0.815 0.991 1.00 89.88 114 LEU A C 1
ATOM 887 O O . LEU A 1 114 ? -17.474 0.243 -0.032 1.00 89.88 114 LEU A O 1
ATOM 891 N N . GLY A 1 115 ? -18.493 0.183 1.972 1.00 90.19 115 GLY A N 1
ATOM 892 C CA . GLY A 1 115 ? -18.813 -1.245 1.940 1.00 90.19 115 GLY A CA 1
ATOM 893 C C . GLY A 1 115 ? -19.629 -1.625 0.703 1.00 90.19 115 GLY A C 1
ATOM 894 O O . GLY A 1 115 ? -19.263 -2.553 -0.017 1.00 90.19 115 GLY A O 1
ATOM 895 N N . SER A 1 116 ? -20.657 -0.835 0.383 1.00 92.19 116 SER A N 1
ATOM 896 C CA . SER A 1 116 ? -21.477 -1.022 -0.824 1.00 92.19 116 SER A CA 1
ATOM 897 C C . SER A 1 116 ? -20.654 -0.908 -2.115 1.00 92.19 116 SER A C 1
ATOM 899 O O . SER A 1 116 ? -20.822 -1.696 -3.045 1.00 92.19 116 SER A O 1
ATOM 901 N N . THR A 1 117 ? -19.711 0.037 -2.171 1.00 92.75 117 THR A N 1
ATOM 902 C CA . THR A 1 117 ? -18.824 0.231 -3.332 1.00 92.75 117 THR A CA 1
ATOM 903 C C . THR A 1 117 ? -17.827 -0.921 -3.495 1.00 92.75 117 THR A C 1
ATOM 905 O O . THR A 1 117 ? -17.562 -1.384 -4.611 1.00 92.75 117 THR A O 1
ATOM 908 N N . LEU A 1 118 ? -17.269 -1.408 -2.386 1.00 93.19 118 LEU A N 1
ATOM 909 C CA . LEU A 1 118 ? -16.323 -2.524 -2.383 1.00 93.19 118 LEU A CA 1
ATOM 910 C C . LEU A 1 118 ? -17.008 -3.858 -2.701 1.00 93.19 118 LEU A C 1
ATOM 912 O O . LEU A 1 118 ? -16.396 -4.702 -3.355 1.00 93.19 118 LEU A O 1
ATOM 916 N N . ALA A 1 119 ? -18.291 -4.021 -2.363 1.00 92.44 119 ALA A N 1
ATOM 917 C CA . ALA A 1 119 ? -19.074 -5.198 -2.740 1.00 92.44 119 ALA A CA 1
ATOM 918 C C . ALA A 1 119 ? -19.089 -5.430 -4.267 1.00 92.44 119 ALA A C 1
ATOM 920 O O . ALA A 1 119 ? -18.963 -6.563 -4.732 1.00 92.44 119 ALA A O 1
ATOM 921 N N . ALA A 1 120 ? -19.114 -4.359 -5.069 1.00 92.19 120 ALA A N 1
ATOM 922 C CA . ALA A 1 120 ? -19.023 -4.443 -6.533 1.00 92.19 120 ALA A CA 1
ATOM 923 C C . ALA A 1 120 ? -17.642 -4.908 -7.059 1.00 92.19 120 ALA A C 1
ATOM 925 O O . ALA A 1 120 ? -17.469 -5.137 -8.260 1.00 92.19 120 ALA A O 1
ATOM 926 N N . HIS A 1 121 ? -16.642 -5.034 -6.181 1.00 91.62 121 HIS A N 1
ATOM 927 C CA . HIS A 1 121 ? -15.263 -5.401 -6.509 1.00 91.62 121 HIS A CA 1
ATOM 928 C C . HIS A 1 121 ? -14.830 -6.759 -5.938 1.00 91.62 121 HIS A C 1
ATOM 930 O O . HIS A 1 121 ? -13.705 -7.176 -6.205 1.00 91.62 121 HIS A O 1
ATOM 936 N N . LEU A 1 122 ? -15.710 -7.485 -5.235 1.00 88.62 122 LEU A N 1
ATOM 937 C CA . LEU A 1 122 ? -15.405 -8.791 -4.623 1.00 88.62 122 LEU A CA 1
ATOM 938 C C . LEU A 1 122 ? -14.863 -9.814 -5.638 1.00 88.62 122 LEU A C 1
ATOM 940 O O . LEU A 1 122 ? -13.921 -10.545 -5.355 1.00 88.62 122 LEU A O 1
ATOM 944 N N . GLY A 1 123 ? -15.406 -9.822 -6.860 1.00 87.69 123 GLY A N 1
ATOM 945 C CA . GLY A 1 123 ? -14.976 -10.723 -7.938 1.00 87.69 123 GLY A CA 1
ATOM 946 C C . GLY A 1 123 ? -13.715 -10.286 -8.696 1.00 87.69 123 GLY A C 1
ATOM 947 O O . GLY A 1 123 ? -13.353 -10.916 -9.687 1.00 87.69 123 GLY A O 1
ATOM 948 N N . LYS A 1 124 ? -13.056 -9.191 -8.296 1.00 92.25 124 LYS A N 1
ATOM 949 C CA . LYS A 1 124 ? -11.889 -8.632 -8.996 1.00 92.25 124 LYS A CA 1
ATOM 950 C C . LYS A 1 124 ? -10.640 -8.809 -8.129 1.00 92.25 124 LYS A C 1
ATOM 952 O O . LYS A 1 124 ? -10.289 -7.894 -7.393 1.00 92.25 124 LYS A O 1
ATOM 957 N N . PRO A 1 125 ? -9.905 -9.932 -8.232 1.00 85.38 125 PRO A N 1
ATOM 958 C CA . PRO A 1 125 ? -8.870 -10.285 -7.256 1.00 85.38 125 PRO A CA 1
ATOM 959 C C . PRO A 1 125 ? -7.687 -9.309 -7.210 1.00 85.38 125 PRO A C 1
ATOM 961 O O . PRO A 1 125 ? -6.999 -9.244 -6.197 1.00 85.38 125 PRO A O 1
ATOM 964 N N . ARG A 1 126 ? -7.442 -8.529 -8.271 1.00 91.75 126 ARG A N 1
ATOM 965 C CA . ARG A 1 126 ? -6.318 -7.579 -8.390 1.00 91.75 126 ARG A CA 1
ATOM 966 C C . ARG A 1 126 ? -6.804 -6.148 -8.636 1.00 91.75 126 ARG A C 1
ATOM 968 O O . ARG A 1 126 ? -6.394 -5.514 -9.606 1.00 91.75 126 ARG A O 1
ATOM 975 N N . ALA A 1 127 ? -7.723 -5.660 -7.806 1.00 93.94 127 ALA A N 1
ATOM 976 C CA . ALA A 1 127 ? -8.254 -4.307 -7.937 1.00 93.94 127 ALA A CA 1
ATOM 977 C C . ALA A 1 127 ? -7.479 -3.311 -7.061 1.00 93.94 127 ALA A C 1
ATOM 979 O O . ALA A 1 127 ? -7.324 -3.508 -5.857 1.00 93.94 127 ALA A O 1
ATOM 980 N N . TYR A 1 128 ? -7.034 -2.221 -7.688 1.00 94.31 128 TYR A N 1
ATOM 981 C CA . TYR A 1 128 ? -6.509 -1.027 -7.032 1.00 94.31 128 TYR A CA 1
ATOM 982 C C . TYR A 1 128 ? -7.503 0.113 -7.265 1.00 94.31 128 TYR A C 1
ATOM 984 O O . TYR A 1 128 ? -7.773 0.478 -8.411 1.00 94.31 128 TYR A O 1
ATOM 992 N N . ILE A 1 129 ? -8.106 0.603 -6.183 1.00 93.94 129 ILE A N 1
ATOM 993 C CA . ILE A 1 129 ? -9.320 1.419 -6.208 1.00 93.94 129 ILE A CA 1
ATOM 994 C C . ILE A 1 129 ? -9.048 2.743 -5.496 1.00 93.94 129 ILE A C 1
ATOM 996 O O . ILE A 1 129 ? -8.586 2.773 -4.359 1.00 93.94 129 ILE A O 1
ATOM 1000 N N . GLY A 1 130 ? -9.368 3.847 -6.157 1.00 92.38 130 GLY A N 1
ATOM 1001 C CA . GLY A 1 130 ? -9.245 5.198 -5.623 1.00 92.38 130 GLY A CA 1
ATOM 1002 C C . GLY A 1 130 ? -9.536 6.224 -6.711 1.00 92.38 130 GLY A C 1
ATOM 1003 O O . GLY A 1 130 ? -9.956 5.867 -7.815 1.00 92.38 130 GLY A O 1
ATOM 1004 N N . CYS A 1 131 ? -9.294 7.502 -6.429 1.00 89.12 131 CYS A N 1
ATOM 1005 C CA . CYS A 1 131 ? -9.425 8.545 -7.442 1.00 89.12 131 CYS A CA 1
ATOM 1006 C C . CYS A 1 131 ? -8.204 8.501 -8.376 1.00 89.12 131 CYS A C 1
ATOM 1008 O O . CYS A 1 131 ? -7.161 9.090 -8.106 1.00 89.12 131 CYS A O 1
ATOM 1010 N N . MET A 1 132 ? -8.287 7.697 -9.437 1.00 91.81 132 MET A N 1
ATOM 1011 C CA . MET A 1 132 ? -7.127 7.386 -10.272 1.00 91.81 132 MET A CA 1
ATOM 1012 C C . MET A 1 132 ? -6.704 8.584 -11.128 1.00 91.81 132 MET A C 1
ATOM 1014 O O . MET A 1 132 ? -7.491 9.085 -11.928 1.00 91.81 132 MET A O 1
ATOM 1018 N N . LYS A 1 133 ? -5.429 8.964 -11.040 1.00 88.62 133 LYS A N 1
ATOM 1019 C CA . LYS A 1 133 ? -4.796 10.013 -11.840 1.00 88.62 133 LYS A CA 1
ATOM 1020 C C . LYS A 1 133 ? -3.606 9.457 -12.622 1.00 88.62 133 LYS A C 1
ATOM 1022 O O . LYS A 1 133 ? -2.952 8.499 -12.217 1.00 88.62 133 LYS A O 1
ATOM 1027 N N . SER A 1 134 ? -3.324 10.093 -13.746 1.00 87.69 134 SER A N 1
ATOM 1028 C CA . SER A 1 134 ? -2.069 10.012 -14.494 1.00 87.69 134 SER A CA 1
ATOM 1029 C C . SER A 1 134 ? -1.756 11.407 -15.029 1.00 87.69 134 SER A C 1
ATOM 1031 O O . SER A 1 134 ? -2.656 12.244 -15.118 1.00 87.69 134 SER A O 1
ATOM 1033 N N . GLY A 1 135 ? -0.504 11.678 -15.374 1.00 88.50 135 GLY A N 1
ATOM 1034 C CA . GLY A 1 135 ? -0.109 12.984 -15.896 1.00 88.50 135 GLY A CA 1
ATOM 1035 C C . GLY A 1 135 ? 1.392 13.188 -15.833 1.00 88.50 135 GLY A C 1
ATOM 1036 O O . GLY A 1 135 ? 2.121 12.275 -15.449 1.00 88.50 135 GLY A O 1
ATOM 1037 N N . GLU A 1 136 ? 1.830 14.381 -16.210 1.00 90.69 136 GLU A N 1
ATOM 1038 C CA . GLU A 1 136 ? 3.241 14.754 -16.196 1.00 90.69 136 GLU A CA 1
ATOM 1039 C C . GLU A 1 136 ? 3.822 14.720 -14.780 1.00 90.69 136 GLU A C 1
ATOM 1041 O O . GLU A 1 136 ? 3.144 15.008 -13.787 1.00 90.69 136 GLU A O 1
ATOM 1046 N N . VAL A 1 137 ? 5.090 14.329 -14.706 1.00 90.38 137 VAL A N 1
ATOM 1047 C CA . VAL A 1 137 ? 5.891 14.387 -13.491 1.00 90.38 137 VAL A CA 1
ATOM 1048 C C . VAL A 1 137 ? 6.233 15.837 -13.200 1.00 90.38 137 VAL A C 1
ATOM 1050 O O . VAL A 1 137 ? 6.614 16.588 -14.095 1.00 90.38 137 VAL A O 1
ATOM 1053 N N . PHE A 1 138 ? 6.125 16.224 -11.934 1.00 90.19 138 PHE A N 1
ATOM 1054 C CA . PHE A 1 138 ? 6.501 17.558 -11.488 1.00 90.19 138 PHE A CA 1
ATOM 1055 C C . PHE A 1 138 ? 8.026 17.720 -11.553 1.00 90.19 138 PHE A C 1
ATOM 1057 O O . PHE A 1 138 ? 8.739 17.325 -10.635 1.00 90.19 138 PHE A O 1
ATOM 1064 N N . SER A 1 139 ? 8.540 18.250 -12.663 1.00 90.69 139 SER A N 1
ATOM 1065 C CA . SER A 1 139 ? 9.980 18.357 -12.937 1.00 90.69 139 SER A CA 1
ATOM 1066 C C . SER A 1 139 ? 10.577 19.736 -12.646 1.00 90.69 139 SER A C 1
ATOM 1068 O O . SER A 1 139 ? 11.765 19.942 -12.884 1.00 90.69 139 SER A O 1
ATOM 1070 N N . GLU A 1 140 ? 9.786 20.696 -12.163 1.00 92.25 140 GLU A N 1
ATOM 1071 C CA . GLU A 1 140 ? 10.279 22.041 -11.849 1.00 92.25 140 GLU A CA 1
ATOM 1072 C C . GLU A 1 140 ? 10.560 22.194 -10.344 1.00 92.25 140 GLU A C 1
ATOM 1074 O O . GLU A 1 140 ? 9.661 21.932 -9.541 1.00 92.25 140 GLU A O 1
ATOM 1079 N N . PRO A 1 141 ? 11.743 22.694 -9.928 1.00 90.25 141 PRO A N 1
ATOM 1080 C CA . PRO A 1 141 ? 12.127 22.789 -8.512 1.00 90.25 141 PRO A CA 1
ATOM 1081 C C . PRO A 1 141 ? 11.172 23.582 -7.607 1.00 90.25 141 PRO A C 1
ATOM 1083 O O . PRO A 1 141 ? 11.138 23.362 -6.400 1.00 90.25 141 PRO A O 1
ATOM 1086 N N . ASN A 1 142 ? 10.391 24.504 -8.177 1.00 91.12 142 ASN A N 1
ATOM 1087 C CA . ASN A 1 142 ? 9.467 25.359 -7.426 1.00 91.12 142 ASN A CA 1
ATOM 1088 C C . ASN A 1 142 ? 8.098 24.700 -7.179 1.00 91.12 142 ASN A C 1
ATOM 1090 O O . ASN A 1 142 ? 7.253 25.262 -6.479 1.00 91.12 142 ASN A O 1
ATOM 1094 N N . GLN A 1 143 ? 7.849 23.524 -7.756 1.00 89.56 143 GLN A N 1
ATOM 1095 C CA . GLN A 1 143 ? 6.603 22.794 -7.566 1.00 89.56 143 GLN A CA 1
ATOM 1096 C C . GLN A 1 143 ? 6.613 22.070 -6.216 1.00 89.56 143 GLN A C 1
ATOM 1098 O O . GLN A 1 143 ? 7.598 21.445 -5.830 1.00 89.56 143 GLN A O 1
ATOM 1103 N N . LYS A 1 144 ? 5.475 22.093 -5.505 1.00 82.25 144 LYS A N 1
ATOM 1104 C CA . LYS A 1 144 ? 5.314 21.445 -4.184 1.00 82.25 144 LYS A CA 1
ATOM 1105 C C . LYS A 1 144 ? 5.757 19.974 -4.172 1.00 82.25 144 LYS A C 1
ATOM 1107 O O . LYS A 1 144 ? 6.203 19.488 -3.139 1.00 82.25 144 LYS A O 1
ATOM 1112 N N . TRP A 1 145 ? 5.583 19.285 -5.294 1.00 83.06 145 TRP A N 1
ATOM 1113 C CA . TRP A 1 145 ? 5.823 17.852 -5.449 1.00 83.06 145 TRP A CA 1
ATOM 1114 C C . TRP A 1 145 ? 6.959 17.558 -6.429 1.00 83.06 145 TRP A C 1
ATOM 1116 O O . TRP A 1 145 ? 6.916 16.533 -7.103 1.00 83.06 145 TRP A O 1
ATOM 1126 N N . TYR A 1 146 ? 7.925 18.475 -6.542 1.00 87.88 146 TYR A N 1
ATOM 1127 C CA . TYR A 1 146 ? 9.085 18.311 -7.410 1.00 87.88 146 TYR A CA 1
ATOM 1128 C C . TYR A 1 146 ? 9.756 16.946 -7.199 1.00 87.88 146 TYR A C 1
ATOM 1130 O O . TYR A 1 146 ? 10.140 16.595 -6.083 1.00 87.88 146 TYR A O 1
ATOM 1138 N N . GLU A 1 147 ? 9.898 16.194 -8.285 1.00 88.25 147 GLU A N 1
ATOM 1139 C CA . GLU A 1 147 ? 10.552 14.893 -8.313 1.00 88.25 147 GLU A CA 1
ATOM 1140 C C . GLU A 1 147 ? 11.985 15.060 -8.846 1.00 88.25 147 GLU A C 1
ATOM 1142 O O . GLU A 1 147 ? 12.165 15.253 -10.051 1.00 88.25 147 GLU A O 1
ATOM 1147 N N . PRO A 1 148 ? 13.024 14.993 -7.994 1.00 87.81 148 PRO A N 1
ATOM 1148 C CA . PRO A 1 148 ? 14.412 15.167 -8.427 1.00 87.81 148 PRO A CA 1
ATOM 1149 C C . PRO A 1 148 ? 14.880 14.093 -9.421 1.00 87.81 148 PRO A C 1
ATOM 1151 O O . PRO A 1 148 ? 15.821 14.322 -10.181 1.00 87.81 148 PRO A O 1
ATOM 1154 N N . GLU A 1 149 ? 14.229 12.928 -9.446 1.00 87.38 149 GLU A N 1
ATOM 1155 C CA . GLU A 1 149 ? 14.526 11.826 -10.359 1.00 87.38 149 GLU A CA 1
ATOM 1156 C C . GLU A 1 149 ? 13.521 11.734 -11.525 1.00 87.38 149 GLU A C 1
ATOM 1158 O O . GLU A 1 149 ? 13.322 10.657 -12.090 1.00 87.38 149 GLU A O 1
ATOM 1163 N N . TRP A 1 150 ? 12.899 12.855 -11.929 1.00 87.81 150 TRP A N 1
ATOM 1164 C CA . TRP A 1 150 ? 11.851 12.890 -12.967 1.00 87.81 150 TRP A CA 1
ATOM 1165 C C . TRP A 1 150 ? 12.286 12.266 -14.301 1.00 87.81 150 TRP A C 1
ATOM 1167 O O . TRP A 1 150 ? 11.470 11.717 -15.042 1.00 87.81 150 TRP A O 1
ATOM 1177 N N . TRP A 1 151 ? 13.584 12.308 -14.602 1.00 84.88 151 TRP A N 1
ATOM 1178 C CA . TRP A 1 151 ? 14.183 11.740 -15.810 1.00 84.88 151 TRP A CA 1
ATOM 1179 C C . TRP A 1 151 ? 14.078 10.209 -15.875 1.00 84.88 151 TRP A C 1
ATOM 1181 O O . TRP A 1 151 ? 14.228 9.630 -16.947 1.00 84.88 151 TRP A O 1
ATOM 1191 N N . LYS A 1 152 ? 13.774 9.539 -14.756 1.00 84.69 152 LYS A N 1
ATOM 1192 C CA . LYS A 1 152 ? 13.570 8.085 -14.699 1.00 84.69 152 LYS A CA 1
ATOM 1193 C C . LYS A 1 152 ? 12.185 7.630 -15.176 1.00 84.69 152 LYS A C 1
ATOM 1195 O O . LYS A 1 152 ? 11.960 6.430 -15.307 1.00 84.69 152 LYS A O 1
ATOM 1200 N N . PHE A 1 153 ? 11.260 8.548 -15.455 1.00 83.81 153 PHE A N 1
ATOM 1201 C CA . PHE A 1 153 ? 9.874 8.240 -15.849 1.00 83.81 153 PHE A CA 1
ATOM 1202 C C . PHE A 1 153 ? 9.695 8.035 -17.366 1.00 83.81 153 PHE A C 1
ATOM 1204 O O . PHE A 1 153 ? 8.598 8.197 -17.908 1.00 83.81 153 PHE A O 1
ATOM 1211 N N . GLY A 1 154 ? 10.781 7.666 -18.051 1.00 82.25 154 GLY A N 1
ATOM 1212 C CA . GLY A 1 154 ? 10.831 7.476 -19.498 1.00 82.25 154 GLY A CA 1
ATOM 1213 C C . GLY A 1 154 ? 10.629 8.772 -20.285 1.00 82.25 154 GLY A C 1
ATOM 1214 O O . GLY A 1 154 ? 10.479 9.857 -19.723 1.00 82.25 154 GLY A O 1
ATOM 1215 N N . ASP A 1 155 ? 10.583 8.652 -21.610 1.00 84.25 155 ASP A N 1
ATOM 1216 C CA . ASP A 1 155 ? 10.552 9.810 -22.516 1.00 84.25 155 ASP A CA 1
ATOM 1217 C C . ASP A 1 155 ? 9.316 10.695 -22.322 1.00 84.25 155 ASP A C 1
ATOM 1219 O O . ASP A 1 155 ? 9.376 11.912 -22.486 1.00 84.25 155 ASP A O 1
ATOM 1223 N N . LYS A 1 156 ? 8.192 10.086 -21.921 1.00 84.31 156 LYS A N 1
ATOM 1224 C CA . LYS A 1 156 ? 6.935 10.795 -21.649 1.00 84.31 156 LYS A CA 1
ATOM 1225 C C . LYS A 1 156 ? 6.949 11.575 -20.337 1.00 84.31 156 LYS A C 1
ATOM 1227 O O . LYS A 1 156 ? 6.035 12.366 -20.134 1.00 84.31 156 LYS A O 1
ATOM 1232 N N . LYS A 1 157 ? 7.920 11.322 -19.445 1.00 87.50 157 LYS A N 1
ATOM 1233 C CA . LYS A 1 157 ? 8.047 11.962 -18.123 1.00 87.50 157 LYS A CA 1
ATOM 1234 C C . LYS A 1 157 ? 6.707 12.019 -17.387 1.00 87.50 157 LYS A C 1
ATOM 1236 O O . LYS A 1 157 ? 6.302 13.064 -16.887 1.00 87.50 157 LYS A O 1
ATOM 1241 N N . ALA A 1 158 ? 5.988 10.901 -17.378 1.00 88.50 158 ALA A N 1
ATOM 1242 C CA . ALA A 1 158 ? 4.627 10.827 -16.867 1.00 88.50 158 ALA A CA 1
ATOM 1243 C C . ALA A 1 158 ? 4.531 9.814 -15.729 1.00 88.50 158 ALA A C 1
ATOM 1245 O O . ALA A 1 158 ? 5.097 8.721 -15.801 1.00 88.50 158 ALA A O 1
ATOM 1246 N N . TYR A 1 159 ? 3.772 10.156 -14.691 1.00 84.56 159 TYR A N 1
ATOM 1247 C CA . TYR A 1 159 ? 3.433 9.213 -13.640 1.00 84.56 159 TYR A CA 1
ATOM 1248 C C . TYR A 1 159 ? 2.626 8.050 -14.216 1.00 84.56 159 TYR A C 1
ATOM 1250 O O . TYR A 1 159 ? 1.670 8.242 -14.979 1.00 84.56 159 TYR A O 1
ATOM 1258 N N . PHE A 1 160 ? 2.947 6.839 -13.759 1.00 86.94 160 PHE A N 1
ATOM 1259 C CA . PHE A 1 160 ? 2.046 5.701 -13.892 1.00 86.94 160 PHE A CA 1
ATOM 1260 C C . PHE A 1 160 ? 0.684 6.039 -13.285 1.00 86.94 160 PHE A C 1
ATOM 1262 O O . PHE A 1 160 ? 0.570 6.868 -12.374 1.00 86.94 160 PHE A O 1
ATOM 1269 N N . ARG A 1 161 ? -0.364 5.376 -13.778 1.00 88.62 161 ARG A N 1
ATOM 1270 C CA . ARG A 1 161 ? -1.701 5.546 -13.218 1.00 88.62 161 ARG A CA 1
ATOM 1271 C C . ARG A 1 161 ? -1.692 5.133 -11.744 1.00 88.62 161 ARG A C 1
ATOM 1273 O O . ARG A 1 161 ? -1.383 3.988 -11.430 1.00 88.62 161 ARG A O 1
ATOM 1280 N N . HIS A 1 162 ? -2.043 6.057 -10.859 1.00 89.06 162 HIS A N 1
ATOM 1281 C CA . HIS A 1 162 ? -2.022 5.868 -9.409 1.00 89.06 162 HIS A CA 1
ATOM 1282 C C . HIS A 1 162 ? -3.274 6.466 -8.772 1.00 89.06 162 HIS A C 1
ATOM 1284 O O . HIS A 1 162 ? -3.909 7.342 -9.359 1.00 89.06 162 HIS A O 1
ATOM 1290 N N . ALA A 1 163 ? -3.646 6.007 -7.577 1.00 90.62 163 ALA A N 1
ATOM 1291 C CA . ALA A 1 163 ? -4.689 6.673 -6.812 1.00 90.62 163 ALA A CA 1
ATOM 1292 C C . ALA A 1 163 ? -4.138 7.993 -6.263 1.00 90.62 163 ALA A C 1
ATOM 1294 O O . ALA A 1 163 ? -3.157 8.015 -5.521 1.00 90.62 163 ALA A O 1
ATOM 1295 N N . TYR A 1 164 ? -4.772 9.087 -6.658 1.00 82.50 164 TYR A N 1
ATOM 1296 C CA . TYR A 1 164 ? -4.515 10.425 -6.164 1.00 82.50 164 TYR A CA 1
ATOM 1297 C C . TYR A 1 164 ? -5.535 10.766 -5.078 1.00 82.50 164 TYR A C 1
ATOM 1299 O O . TYR A 1 164 ? -6.719 10.462 -5.211 1.00 82.50 164 TYR A O 1
ATOM 1307 N N . GLY A 1 165 ? -5.080 11.412 -4.009 1.00 78.50 165 GLY A N 1
ATOM 1308 C CA . GLY A 1 165 ? -5.930 11.832 -2.900 1.00 78.50 165 GLY A CA 1
ATOM 1309 C C . GLY A 1 165 ? -5.623 11.110 -1.595 1.00 78.50 165 GLY A C 1
ATOM 1310 O O . GLY A 1 165 ? -4.563 10.514 -1.402 1.00 78.50 165 GLY A O 1
ATOM 1311 N N . GLU A 1 166 ? -6.560 11.228 -0.667 1.00 82.50 166 GLU A N 1
ATOM 1312 C CA . GLU A 1 166 ? -6.315 10.968 0.751 1.00 82.50 166 GLU A CA 1
ATOM 1313 C C . GLU A 1 166 ? -6.614 9.514 1.139 1.00 82.50 166 GLU A C 1
ATOM 1315 O O . GLU A 1 166 ? -6.054 9.015 2.117 1.00 82.50 166 GLU A O 1
ATOM 1320 N N . MET A 1 167 ? -7.378 8.791 0.307 1.00 89.44 167 MET A N 1
ATOM 1321 C CA . MET A 1 167 ? -7.728 7.384 0.501 1.00 89.44 167 MET A CA 1
ATOM 1322 C C . MET A 1 167 ? -7.587 6.546 -0.772 1.00 89.44 167 MET A C 1
ATOM 1324 O O . MET A 1 167 ? -7.903 6.998 -1.873 1.00 89.44 167 MET A O 1
ATOM 1328 N N . TYR A 1 168 ? -7.176 5.291 -0.605 1.00 94.12 168 TYR A N 1
ATOM 1329 C CA . TYR A 1 168 ? -7.310 4.253 -1.624 1.00 94.12 168 TYR A CA 1
ATOM 1330 C C . TYR A 1 168 ? -7.393 2.859 -0.998 1.00 94.12 168 TYR A C 1
ATOM 1332 O O . TYR A 1 168 ? -7.025 2.650 0.159 1.00 94.12 168 TYR A O 1
ATOM 1340 N N . VAL A 1 169 ? -7.856 1.895 -1.789 1.00 96.06 169 VAL A N 1
ATOM 1341 C CA . VAL A 1 169 ? -8.093 0.510 -1.382 1.00 96.06 169 VAL A CA 1
ATOM 1342 C C . VAL A 1 169 ? -7.404 -0.445 -2.351 1.00 96.06 169 VAL A C 1
ATOM 1344 O O . VAL A 1 169 ? -7.413 -0.234 -3.565 1.00 96.06 169 VAL A O 1
ATOM 1347 N N . ILE A 1 170 ? -6.818 -1.512 -1.818 1.00 95.19 170 ILE A N 1
ATOM 1348 C CA . ILE A 1 170 ? -6.305 -2.643 -2.591 1.00 95.19 170 ILE A CA 1
ATOM 1349 C C . ILE A 1 170 ? -6.971 -3.937 -2.131 1.00 95.19 170 ILE A C 1
ATOM 1351 O O . ILE A 1 170 ? -7.353 -4.083 -0.970 1.00 95.19 170 ILE A O 1
ATOM 1355 N N . THR A 1 171 ? -7.112 -4.889 -3.044 1.00 95.12 171 THR A N 1
ATOM 1356 C CA . THR A 1 171 ? -7.631 -6.225 -2.732 1.00 95.12 171 THR A CA 1
ATOM 1357 C C . THR A 1 171 ? -6.596 -7.100 -2.035 1.00 95.12 171 THR A C 1
ATOM 1359 O O . THR A 1 171 ? -5.390 -6.850 -2.118 1.00 95.12 171 THR A O 1
ATOM 1362 N N . ASN A 1 172 ? -7.066 -8.181 -1.408 1.00 93.38 172 ASN A N 1
ATOM 1363 C CA . ASN A 1 172 ? -6.227 -9.169 -0.729 1.00 93.38 172 ASN A CA 1
ATOM 1364 C C . ASN A 1 172 ? -5.026 -9.633 -1.559 1.00 93.38 172 ASN A C 1
ATOM 1366 O O . ASN A 1 172 ? -3.897 -9.574 -1.078 1.00 93.38 172 ASN A O 1
ATOM 1370 N N . ALA A 1 173 ? -5.228 -9.997 -2.830 1.00 92.12 173 ALA A N 1
ATOM 1371 C CA . ALA A 1 173 ? -4.124 -10.484 -3.655 1.00 92.12 173 ALA A CA 1
ATOM 1372 C C . ALA A 1 173 ? -3.018 -9.429 -3.847 1.00 92.12 173 ALA A C 1
ATOM 1374 O O . ALA A 1 173 ? -1.838 -9.775 -3.856 1.00 92.12 173 ALA A O 1
ATOM 1375 N N . LEU A 1 174 ? -3.376 -8.143 -3.957 1.00 93.19 174 LEU A N 1
ATOM 1376 C CA . LEU A 1 174 ? -2.397 -7.057 -4.054 1.00 93.19 174 LEU A CA 1
ATOM 1377 C C . LEU A 1 174 ? -1.701 -6.794 -2.714 1.00 93.19 174 LEU A C 1
ATOM 1379 O O . LEU A 1 174 ? -0.493 -6.575 -2.696 1.00 93.19 174 LEU A O 1
ATOM 1383 N N . ALA A 1 175 ? -2.421 -6.856 -1.593 1.00 92.88 175 ALA A N 1
ATOM 1384 C CA . ALA A 1 175 ? -1.815 -6.701 -0.271 1.00 92.88 175 ALA A CA 1
ATOM 1385 C C . ALA A 1 175 ? -0.821 -7.836 0.032 1.00 92.88 175 ALA A C 1
ATOM 1387 O O . ALA A 1 175 ? 0.309 -7.580 0.454 1.00 92.88 175 ALA A O 1
ATOM 1388 N N . ARG A 1 176 ? -1.181 -9.088 -0.287 1.00 91.38 176 ARG A N 1
ATOM 1389 C CA . ARG A 1 176 ? -0.269 -10.239 -0.183 1.00 91.38 176 ARG A CA 1
ATOM 1390 C C . ARG A 1 176 ? 0.929 -10.097 -1.110 1.00 91.38 176 ARG A C 1
ATOM 1392 O O . ARG A 1 176 ? 2.049 -10.366 -0.686 1.00 91.38 176 ARG A O 1
ATOM 1399 N N . PHE A 1 177 ? 0.721 -9.619 -2.336 1.00 89.62 177 PHE A N 1
ATOM 1400 C CA . PHE A 1 177 ? 1.819 -9.319 -3.252 1.00 89.62 177 PHE A CA 1
ATOM 1401 C C . PHE A 1 177 ? 2.805 -8.307 -2.653 1.00 89.62 177 PHE A C 1
ATOM 1403 O O . PHE A 1 177 ? 4.015 -8.530 -2.708 1.00 89.62 177 PHE A O 1
ATOM 1410 N N . VAL A 1 178 ? 2.302 -7.232 -2.038 1.00 89.19 178 VAL A N 1
ATOM 1411 C CA . VAL A 1 178 ? 3.136 -6.249 -1.331 1.00 89.19 178 VAL A CA 1
ATOM 1412 C C . VAL A 1 178 ? 3.872 -6.892 -0.152 1.00 89.19 178 VAL A C 1
ATOM 1414 O O . VAL A 1 178 ? 5.065 -6.641 0.006 1.00 89.19 178 VAL A O 1
ATOM 1417 N N . SER A 1 179 ? 3.215 -7.748 0.642 1.00 89.31 179 SER A N 1
ATOM 1418 C CA . SER A 1 179 ? 3.868 -8.441 1.766 1.00 89.31 179 SER A CA 1
ATOM 1419 C C . SER A 1 179 ? 5.008 -9.358 1.313 1.00 89.31 179 SER A C 1
ATOM 1421 O O . SER A 1 179 ? 6.119 -9.281 1.853 1.00 89.31 179 SER A O 1
ATOM 1423 N N . ILE A 1 180 ? 4.770 -10.185 0.289 1.00 87.50 180 ILE A N 1
ATOM 1424 C CA . ILE A 1 180 ? 5.773 -11.097 -0.286 1.00 87.50 180 ILE A CA 1
ATOM 1425 C C . ILE A 1 180 ? 6.971 -10.293 -0.805 1.00 87.50 180 ILE A C 1
ATOM 1427 O O . ILE A 1 180 ? 8.122 -10.628 -0.529 1.00 87.50 180 ILE A O 1
ATOM 1431 N N . ASN A 1 181 ? 6.703 -9.173 -1.478 1.00 83.50 181 ASN A N 1
ATOM 1432 C CA . ASN A 1 181 ? 7.722 -8.324 -2.090 1.00 83.50 181 ASN A CA 1
ATOM 1433 C C . ASN A 1 181 ? 8.201 -7.176 -1.190 1.00 83.50 181 ASN A C 1
ATOM 1435 O O . ASN A 1 181 ? 8.859 -6.255 -1.670 1.00 83.50 181 ASN A O 1
ATOM 1439 N N . ARG A 1 182 ? 7.937 -7.207 0.124 1.00 81.00 182 ARG A N 1
ATOM 1440 C CA . ARG A 1 182 ? 8.210 -6.073 1.033 1.00 81.00 182 ARG A CA 1
ATOM 1441 C C . ARG A 1 182 ? 9.667 -5.599 1.039 1.00 81.00 182 ARG A C 1
ATOM 1443 O O . ARG A 1 182 ? 9.935 -4.428 1.324 1.00 81.00 182 ARG A O 1
ATOM 1450 N N . ARG A 1 183 ? 10.607 -6.489 0.699 1.00 74.44 183 ARG A N 1
ATOM 1451 C CA . ARG A 1 183 ? 12.048 -6.197 0.597 1.00 74.44 183 ARG A CA 1
ATOM 1452 C C . ARG A 1 183 ? 12.427 -5.445 -0.687 1.00 74.44 183 ARG A C 1
ATOM 1454 O O . ARG A 1 183 ? 13.436 -4.751 -0.689 1.00 74.44 183 ARG A O 1
ATOM 1461 N N . VAL A 1 184 ? 11.594 -5.492 -1.725 1.00 68.25 184 VAL A N 1
ATOM 1462 C CA . VAL A 1 184 ? 11.819 -4.831 -3.018 1.00 68.25 184 VAL A CA 1
ATOM 1463 C C . VAL A 1 184 ? 11.379 -3.357 -2.953 1.00 68.25 184 VAL A C 1
ATOM 1465 O O . VAL A 1 184 ? 10.374 -3.013 -2.323 1.00 68.25 184 VAL A O 1
ATOM 1468 N N . GLY A 1 185 ? 12.143 -2.454 -3.580 1.00 59.75 185 GLY A N 1
ATOM 1469 C CA . GLY A 1 185 ? 11.722 -1.066 -3.833 1.00 59.75 185 GLY A CA 1
ATOM 1470 C C . GLY A 1 185 ? 11.671 -0.140 -2.609 1.00 59.75 185 GLY A C 1
ATOM 1471 O O . GLY A 1 185 ? 10.753 0.665 -2.477 1.00 59.75 185 GLY A O 1
ATOM 1472 N N . SER A 1 186 ? 12.613 -0.251 -1.670 1.00 51.88 186 SER A N 1
ATOM 1473 C CA . SER A 1 186 ? 12.699 0.682 -0.536 1.00 51.88 186 SER A CA 1
ATOM 1474 C C . SER A 1 186 ? 13.572 1.891 -0.903 1.00 51.88 186 SER A C 1
ATOM 1476 O O . SER A 1 186 ? 14.789 1.767 -0.955 1.00 51.88 186 SER A O 1
ATOM 1478 N N . LYS A 1 187 ? 12.939 3.055 -1.097 1.00 50.81 187 LYS A N 1
ATOM 1479 C CA . LYS A 1 187 ? 13.506 4.425 -1.164 1.00 50.81 187 LYS A CA 1
ATOM 1480 C C . LYS A 1 187 ? 13.971 4.998 -2.501 1.00 50.81 187 LYS A C 1
ATOM 1482 O O . LYS A 1 187 ? 13.963 6.215 -2.616 1.00 50.81 187 LYS A O 1
ATOM 1487 N N . LYS A 1 188 ? 14.363 4.211 -3.500 1.00 48.44 188 LYS A N 1
ATOM 1488 C CA . LYS A 1 188 ? 14.801 4.755 -4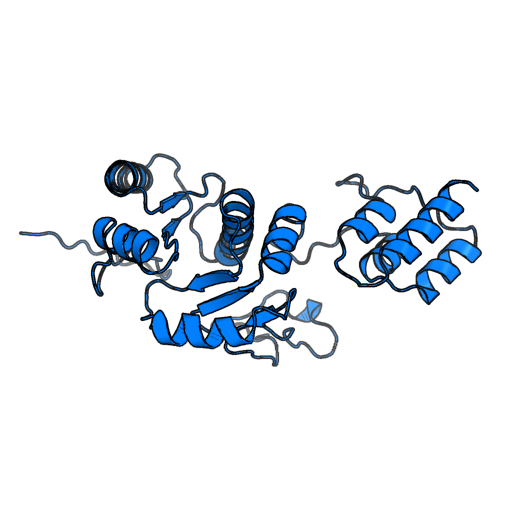.799 1.00 48.44 188 LYS A CA 1
ATOM 1489 C C . LYS A 1 188 ? 14.386 3.813 -5.918 1.00 48.44 188 LYS A C 1
ATOM 1491 O O . LYS A 1 188 ? 14.357 2.599 -5.708 1.00 48.44 188 LYS A O 1
ATOM 1496 N N . MET A 1 189 ? 14.140 4.353 -7.114 1.00 47.19 189 MET A N 1
ATOM 1497 C CA . MET A 1 189 ? 14.373 3.601 -8.352 1.00 47.19 189 MET A CA 1
ATOM 1498 C C . MET A 1 189 ? 15.873 3.275 -8.371 1.00 47.19 189 MET A C 1
ATOM 1500 O O . MET A 1 189 ? 16.687 4.039 -8.894 1.00 47.19 189 MET A O 1
ATOM 1504 N N . GLY A 1 190 ? 16.249 2.230 -7.636 1.00 45.59 190 GLY A N 1
ATOM 1505 C CA . GLY A 1 190 ? 17.612 1.748 -7.540 1.00 45.59 190 GLY A CA 1
ATOM 1506 C C . GLY A 1 190 ? 17.963 1.061 -8.845 1.00 45.59 190 GLY A C 1
ATOM 1507 O O . GLY A 1 190 ? 17.151 0.310 -9.387 1.00 45.59 190 GLY A O 1
ATOM 1508 N N . PHE A 1 191 ? 19.168 1.311 -9.347 1.00 48.47 191 P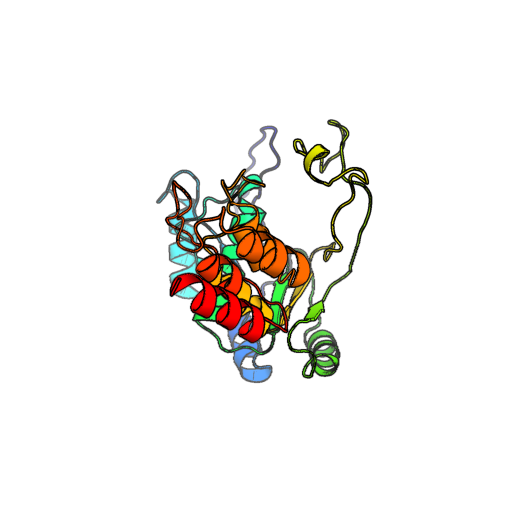HE A N 1
ATOM 1509 C CA . PHE A 1 191 ? 19.749 0.432 -10.348 1.00 48.47 191 PHE A CA 1
ATOM 1510 C C . PHE A 1 191 ? 19.978 -0.918 -9.674 1.00 48.47 191 PHE A C 1
ATOM 1512 O O . PHE A 1 191 ? 20.940 -1.097 -8.937 1.00 48.47 191 PHE A O 1
ATOM 1519 N N . GLN A 1 192 ? 19.048 -1.850 -9.866 1.00 59.41 192 GLN A N 1
ATOM 1520 C CA . GLN A 1 192 ? 19.323 -3.248 -9.583 1.00 59.41 192 GLN A CA 1
ATOM 1521 C C . GLN A 1 192 ? 20.114 -3.785 -10.769 1.00 59.41 192 GLN A C 1
ATOM 1523 O O . GLN A 1 192 ? 19.637 -3.716 -11.903 1.00 59.41 192 GLN A O 1
ATOM 1528 N N . GLU A 1 193 ? 21.305 -4.325 -10.519 1.00 62.22 193 GLU A N 1
ATOM 1529 C CA . GLU A 1 193 ? 22.033 -5.084 -11.533 1.00 62.22 193 GLU A CA 1
ATOM 1530 C C . GLU A 1 193 ? 21.229 -6.345 -11.868 1.00 62.22 193 GLU A C 1
ATOM 1532 O O . GLU A 1 193 ? 21.311 -7.379 -11.199 1.00 62.22 193 GLU A O 1
ATOM 1537 N N . ARG A 1 194 ? 20.381 -6.235 -12.888 1.00 75.50 194 ARG A N 1
ATOM 1538 C CA . ARG A 1 194 ? 19.588 -7.329 -13.438 1.00 75.50 194 ARG A CA 1
ATOM 1539 C C . ARG A 1 194 ? 20.130 -7.661 -14.816 1.00 75.50 194 ARG A C 1
ATOM 1541 O O . ARG A 1 194 ? 20.369 -6.774 -15.633 1.00 75.50 194 ARG A O 1
ATOM 1548 N N . THR A 1 195 ? 20.304 -8.948 -15.090 1.00 83.38 195 THR A N 1
ATOM 1549 C CA . THR A 1 195 ? 20.586 -9.390 -16.456 1.00 83.38 195 THR A CA 1
ATOM 1550 C C . THR A 1 195 ? 19.350 -9.151 -17.334 1.00 83.38 195 THR A C 1
ATOM 1552 O O . THR A 1 195 ? 18.225 -9.156 -16.824 1.00 83.38 195 THR A O 1
ATOM 1555 N N . PRO A 1 196 ? 19.507 -9.005 -18.661 1.00 85.25 196 PRO A N 1
ATOM 1556 C CA . PRO A 1 196 ? 18.366 -8.959 -19.576 1.00 85.25 196 PRO A CA 1
ATOM 1557 C C . PRO A 1 196 ? 17.405 -10.146 -19.397 1.00 85.25 196 PRO A C 1
ATOM 1559 O O . PRO A 1 196 ? 16.192 -9.973 -19.495 1.00 85.25 196 PRO A O 1
ATOM 1562 N N . LEU A 1 197 ? 17.934 -11.329 -19.049 1.00 85.88 197 LEU A N 1
ATOM 1563 C CA . LEU A 1 197 ? 17.137 -12.517 -18.737 1.00 85.88 197 LEU A CA 1
ATOM 1564 C C . LEU A 1 197 ? 16.292 -12.337 -17.465 1.00 85.88 197 LEU A C 1
ATOM 1566 O O . LEU A 1 197 ? 15.108 -12.660 -17.476 1.00 85.88 197 LEU A O 1
ATOM 1570 N N . MET A 1 198 ? 16.865 -11.784 -16.388 1.00 86.00 198 MET A N 1
ATOM 1571 C CA . MET A 1 198 ? 16.125 -11.480 -15.153 1.00 86.00 198 MET A CA 1
ATOM 1572 C C . MET A 1 198 ? 14.994 -10.481 -15.401 1.00 86.00 198 MET A C 1
ATOM 1574 O O . MET A 1 198 ? 13.899 -10.657 -14.874 1.00 86.00 198 MET A O 1
ATOM 1578 N N . VAL A 1 199 ? 15.239 -9.453 -16.218 1.00 82.62 199 VAL A N 1
ATOM 1579 C CA . VAL A 1 199 ? 14.221 -8.457 -16.584 1.00 82.62 199 VAL A CA 1
ATOM 1580 C C . VAL A 1 199 ? 13.112 -9.105 -17.417 1.00 82.62 199 VAL A C 1
ATOM 1582 O O . VAL A 1 199 ? 11.936 -8.941 -17.099 1.00 82.62 199 VAL A O 1
ATOM 1585 N N . ALA A 1 200 ? 13.459 -9.893 -18.439 1.00 86.69 200 ALA A N 1
ATOM 1586 C CA . ALA A 1 200 ? 12.476 -10.612 -19.251 1.00 86.69 200 ALA A CA 1
ATOM 1587 C C . ALA A 1 200 ? 11.613 -11.562 -18.402 1.00 86.69 200 ALA A C 1
ATOM 1589 O O . ALA A 1 200 ? 10.393 -11.590 -18.566 1.00 86.69 200 ALA A O 1
ATOM 1590 N N . ALA A 1 201 ? 12.232 -12.270 -17.453 1.00 86.06 201 ALA A N 1
ATOM 1591 C CA . ALA A 1 201 ? 11.553 -13.138 -16.498 1.00 86.06 201 ALA A CA 1
ATOM 1592 C C . ALA A 1 201 ? 10.628 -12.358 -15.550 1.00 86.06 201 ALA A C 1
ATOM 1594 O O . ALA A 1 201 ? 9.496 -12.775 -15.331 1.00 86.06 201 ALA A O 1
ATOM 1595 N N . MET A 1 202 ? 11.069 -11.202 -15.040 1.00 80.88 202 MET A N 1
ATOM 1596 C CA . MET A 1 202 ? 10.276 -10.333 -14.162 1.00 80.88 202 MET A CA 1
ATOM 1597 C C . MET A 1 202 ? 9.010 -9.802 -14.841 1.00 80.88 202 MET A C 1
ATOM 1599 O O . MET A 1 202 ? 7.969 -9.682 -14.206 1.00 80.88 202 MET A O 1
ATOM 1603 N N . TYR A 1 203 ? 9.078 -9.469 -16.128 1.00 79.69 203 TYR A N 1
ATOM 1604 C CA . TYR A 1 203 ? 7.935 -8.910 -16.858 1.00 79.69 203 TYR A CA 1
ATOM 1605 C C . TYR A 1 203 ? 7.132 -9.956 -17.640 1.00 79.69 203 TYR A C 1
ATOM 1607 O O . TYR A 1 203 ? 6.170 -9.599 -18.318 1.00 79.69 203 TYR A O 1
ATOM 1615 N N . GLY A 1 204 ? 7.503 -11.237 -17.559 1.00 80.19 204 GLY A N 1
ATOM 1616 C CA . GLY A 1 204 ? 6.828 -12.310 -18.289 1.00 80.19 204 GLY A CA 1
ATOM 1617 C C . GLY A 1 204 ? 6.949 -12.190 -19.809 1.00 80.19 204 GLY A C 1
ATOM 1618 O O . GLY A 1 204 ? 6.054 -12.610 -20.541 1.00 80.19 204 GLY A O 1
ATOM 1619 N N . SER A 1 205 ? 8.035 -11.589 -20.302 1.00 84.56 205 SER A N 1
ATOM 1620 C CA . SER A 1 205 ? 8.250 -11.374 -21.734 1.00 84.56 205 SER A CA 1
ATOM 1621 C C . SER A 1 205 ? 8.767 -12.650 -22.396 1.00 84.56 205 SER A C 1
ATOM 1623 O O . SER A 1 205 ? 9.972 -12.841 -22.559 1.00 84.56 205 SER A O 1
ATOM 1625 N N . PHE A 1 206 ? 7.839 -13.534 -22.766 1.00 83.31 206 PHE A N 1
ATOM 1626 C CA . PHE A 1 206 ? 8.135 -14.863 -23.304 1.00 83.31 206 PHE A CA 1
ATOM 1627 C C . PHE A 1 206 ? 9.094 -14.831 -24.499 1.00 83.31 206 PHE A C 1
ATOM 1629 O O . PHE A 1 206 ? 10.127 -15.488 -24.467 1.00 83.31 206 PHE A O 1
ATOM 1636 N N . GLY A 1 207 ? 8.799 -14.024 -25.526 1.00 83.19 207 GLY A N 1
ATOM 1637 C CA . GLY A 1 207 ? 9.611 -13.985 -26.748 1.00 83.19 207 GLY A CA 1
ATOM 1638 C C . GLY A 1 207 ? 11.050 -13.523 -26.503 1.00 83.19 207 GLY A C 1
ATOM 1639 O O . GLY A 1 207 ? 11.986 -14.055 -27.096 1.00 83.19 207 GLY A O 1
ATOM 1640 N N . VAL A 1 208 ? 11.242 -12.570 -25.586 1.00 85.94 208 VAL A N 1
ATOM 1641 C CA . VAL A 1 208 ? 12.580 -12.106 -25.192 1.00 85.94 208 VAL A CA 1
ATOM 1642 C C . VAL A 1 208 ? 13.287 -13.172 -24.356 1.00 85.94 208 VAL A C 1
ATOM 1644 O O . VAL A 1 208 ? 14.469 -13.426 -24.570 1.00 85.94 208 VAL A O 1
ATOM 1647 N N . LEU A 1 209 ? 12.568 -13.831 -23.444 1.00 87.69 209 LEU A N 1
ATOM 1648 C CA . LEU A 1 209 ? 13.097 -14.907 -22.610 1.00 87.69 209 LEU A CA 1
ATOM 1649 C C . LEU A 1 209 ? 13.622 -16.073 -23.465 1.00 87.69 209 LEU A C 1
ATOM 1651 O O . LEU A 1 209 ? 14.781 -16.461 -23.325 1.00 87.69 209 LEU A O 1
ATOM 1655 N N . THR A 1 210 ? 12.803 -16.581 -24.391 1.00 86.56 210 THR A N 1
ATOM 1656 C CA . THR A 1 210 ? 13.178 -17.681 -25.292 1.00 86.56 210 THR A CA 1
ATOM 1657 C C . THR A 1 210 ? 14.318 -17.288 -26.216 1.00 86.56 210 THR A C 1
ATOM 1659 O O . THR A 1 210 ? 15.236 -18.077 -26.419 1.00 86.56 210 THR A O 1
ATOM 1662 N N . TYR A 1 211 ? 14.301 -16.057 -26.738 1.00 88.88 211 TYR A N 1
ATOM 1663 C CA . TYR A 1 211 ? 15.385 -15.546 -27.567 1.00 88.88 211 TYR A CA 1
ATOM 1664 C C . TYR A 1 211 ? 16.711 -15.552 -26.800 1.00 88.88 211 TYR A C 1
ATOM 1666 O O . TYR A 1 211 ? 17.678 -16.149 -27.268 1.00 88.88 211 TYR A O 1
ATOM 1674 N N . ILE A 1 212 ? 16.749 -14.976 -25.593 1.00 88.25 212 ILE A N 1
ATOM 1675 C CA . ILE A 1 212 ? 17.968 -14.903 -24.776 1.00 88.25 212 ILE A CA 1
ATOM 1676 C C . ILE A 1 212 ? 18.505 -16.304 -24.457 1.00 88.25 212 ILE A C 1
ATOM 1678 O O . ILE A 1 212 ? 19.702 -16.538 -24.631 1.00 88.25 212 ILE A O 1
ATOM 1682 N N . ILE A 1 213 ? 17.639 -17.236 -24.050 1.00 87.50 213 ILE A N 1
ATOM 1683 C CA . ILE A 1 213 ? 18.026 -18.624 -23.752 1.00 87.50 213 ILE A CA 1
ATOM 1684 C C . ILE A 1 213 ? 18.561 -19.324 -25.007 1.00 87.50 213 ILE A C 1
ATOM 1686 O O . ILE A 1 213 ? 19.629 -19.929 -24.958 1.00 87.50 213 ILE A O 1
ATOM 1690 N N . SER A 1 214 ? 17.884 -19.176 -26.151 1.00 85.88 214 SER A N 1
ATOM 1691 C CA . SER A 1 214 ? 18.284 -19.816 -27.415 1.00 85.88 214 SER A CA 1
ATOM 1692 C C . SER A 1 214 ? 19.666 -19.388 -27.911 1.00 85.88 214 SER A C 1
ATOM 1694 O O . SER A 1 214 ? 20.318 -20.136 -28.635 1.00 85.88 214 SER A O 1
ATOM 1696 N N . THR A 1 215 ? 20.152 -18.210 -27.500 1.00 85.88 215 THR A N 1
ATOM 1697 C CA . THR A 1 215 ? 21.510 -17.775 -27.855 1.00 85.88 215 THR A CA 1
ATOM 1698 C C . THR A 1 215 ? 22.605 -18.593 -27.169 1.00 85.88 215 THR A C 1
ATOM 1700 O O . THR A 1 215 ? 23.751 -18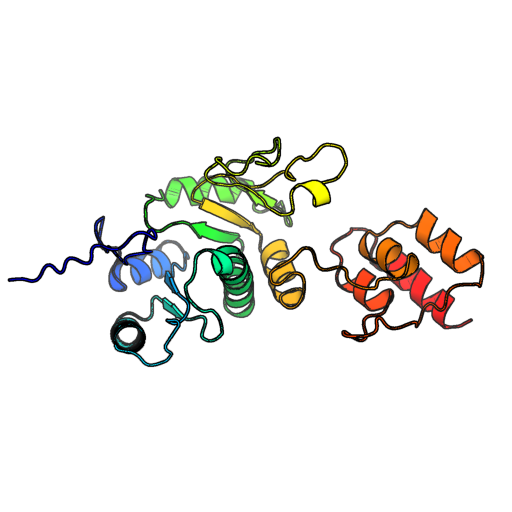.524 -27.608 1.00 85.88 215 THR A O 1
ATOM 1703 N N . GLY A 1 216 ? 22.297 -19.307 -26.077 1.00 79.81 216 GLY A N 1
ATOM 1704 C CA . GLY A 1 216 ? 23.264 -20.081 -25.288 1.00 79.81 216 GLY A CA 1
ATOM 1705 C C . GLY A 1 216 ? 24.334 -19.239 -24.579 1.00 79.81 216 GLY A C 1
ATOM 1706 O O . GLY A 1 216 ? 25.267 -19.782 -24.001 1.00 79.81 216 GLY A O 1
ATOM 1707 N N . ARG A 1 217 ? 24.237 -17.903 -24.629 1.00 77.25 217 ARG A N 1
ATOM 1708 C CA . ARG A 1 217 ? 25.249 -16.976 -24.082 1.00 77.25 217 ARG A CA 1
ATOM 1709 C C . ARG A 1 217 ? 24.923 -16.458 -22.684 1.00 77.25 217 ARG A C 1
ATOM 1711 O O . ARG A 1 217 ? 25.706 -15.697 -22.120 1.00 77.25 217 ARG A O 1
ATOM 1718 N N . SER A 1 218 ? 23.753 -16.802 -22.154 1.00 81.06 218 SER A N 1
ATOM 1719 C CA . SER A 1 218 ? 23.271 -16.305 -20.866 1.00 81.06 218 SER A CA 1
ATOM 1720 C C . SER A 1 218 ? 23.195 -17.439 -19.858 1.00 81.06 218 SER A C 1
ATOM 1722 O O . SER A 1 218 ? 22.462 -18.396 -20.071 1.00 81.06 218 SER A O 1
ATOM 1724 N N . ASP A 1 219 ? 23.908 -17.294 -18.745 1.00 82.75 219 ASP A N 1
ATOM 1725 C CA . ASP A 1 219 ? 23.766 -18.181 -17.593 1.00 82.75 219 ASP A CA 1
ATOM 1726 C C . ASP A 1 219 ? 22.420 -17.913 -16.895 1.00 82.75 219 ASP A C 1
ATOM 1728 O O . ASP A 1 219 ? 22.187 -16.834 -16.338 1.00 82.75 219 ASP A O 1
ATOM 1732 N N . VAL A 1 220 ? 21.527 -18.904 -16.959 1.00 82.94 220 VAL A N 1
ATOM 1733 C CA . VAL A 1 220 ? 20.171 -18.872 -16.386 1.00 82.94 220 VAL A CA 1
ATOM 1734 C C . VAL A 1 220 ? 20.204 -18.814 -14.857 1.00 82.94 220 VAL A C 1
ATOM 1736 O O . VAL A 1 220 ? 19.336 -18.198 -14.230 1.00 82.94 220 VAL A O 1
ATOM 1739 N N . ASN A 1 221 ? 21.246 -19.393 -14.260 1.00 83.81 221 ASN A N 1
ATOM 1740 C CA . ASN A 1 221 ? 21.441 -19.482 -12.818 1.00 83.81 221 ASN A CA 1
ATOM 1741 C C . ASN A 1 221 ? 22.271 -18.317 -12.265 1.00 83.81 221 ASN A C 1
ATOM 1743 O O . ASN A 1 221 ? 22.500 -18.248 -11.054 1.00 83.81 221 ASN A O 1
ATOM 1747 N N . ARG A 1 222 ? 22.679 -17.370 -13.122 1.00 82.88 222 ARG A N 1
ATOM 1748 C CA . ARG A 1 222 ? 23.442 -16.197 -12.704 1.00 82.88 222 ARG A CA 1
ATOM 1749 C C . ARG A 1 222 ? 22.698 -15.444 -11.608 1.00 82.88 222 ARG A C 1
ATOM 1751 O O . ARG A 1 222 ? 21.520 -15.109 -11.741 1.00 82.88 222 ARG A O 1
ATOM 1758 N N . VAL A 1 223 ? 23.424 -15.133 -10.542 1.00 82.62 223 VAL A N 1
ATOM 1759 C CA . VAL A 1 223 ? 22.933 -14.333 -9.422 1.00 82.62 223 VAL A CA 1
ATOM 1760 C C . VAL A 1 223 ? 23.282 -12.859 -9.612 1.00 82.62 223 VAL A C 1
ATOM 1762 O O . VAL A 1 223 ? 24.350 -12.512 -10.117 1.00 82.62 223 VAL A O 1
ATOM 1765 N N . SER A 1 224 ? 22.366 -11.985 -9.206 1.00 76.12 224 SER A N 1
ATOM 1766 C CA . SER A 1 224 ? 22.645 -10.564 -8.992 1.00 76.12 224 SER A CA 1
ATOM 1767 C C . SER A 1 224 ? 23.540 -10.411 -7.756 1.00 76.12 224 SER A C 1
ATOM 1769 O O . SER A 1 224 ? 23.382 -11.159 -6.788 1.00 76.12 224 SER A O 1
ATOM 1771 N N . SER A 1 225 ? 24.481 -9.473 -7.819 1.00 64.44 225 SER A N 1
ATOM 1772 C CA . SER A 1 225 ? 25.601 -9.283 -6.888 1.00 64.44 225 SER A CA 1
ATOM 1773 C C . SER A 1 225 ? 25.154 -9.181 -5.425 1.00 64.44 225 SER A C 1
ATOM 1775 O O . SER A 1 225 ? 25.543 -10.016 -4.606 1.00 64.44 225 SER A O 1
ATOM 1777 N N . ASP A 1 226 ? 24.275 -8.231 -5.110 1.00 60.03 226 ASP A N 1
ATOM 1778 C CA . ASP A 1 226 ? 24.005 -7.876 -3.709 1.00 60.03 226 ASP A CA 1
ATOM 1779 C C . ASP A 1 226 ? 22.875 -8.694 -3.058 1.00 60.03 226 ASP A C 1
ATOM 1781 O O . ASP A 1 226 ? 22.924 -9.011 -1.870 1.00 60.03 226 ASP A O 1
ATOM 1785 N N . GLU A 1 227 ? 21.850 -9.073 -3.827 1.00 64.38 227 GLU A N 1
ATOM 1786 C CA . GLU A 1 227 ? 20.650 -9.753 -3.304 1.00 64.38 227 GLU A CA 1
ATOM 1787 C C . GLU A 1 227 ? 20.621 -11.265 -3.591 1.00 64.38 227 GLU A C 1
ATOM 1789 O O . GLU A 1 227 ? 19.675 -11.945 -3.193 1.00 64.38 227 GLU A O 1
ATOM 1794 N N . LYS A 1 228 ? 21.624 -11.804 -4.303 1.00 75.75 228 LYS A N 1
ATOM 1795 C CA . LYS A 1 228 ? 21.674 -13.209 -4.765 1.00 75.75 228 LYS A CA 1
ATOM 1796 C C . LYS A 1 228 ? 20.420 -13.663 -5.535 1.00 75.75 228 LYS A C 1
ATOM 1798 O O . LYS A 1 228 ? 20.032 -14.828 -5.503 1.00 75.75 228 LYS A O 1
ATOM 1803 N N . VAL A 1 229 ? 19.774 -12.736 -6.237 1.00 76.81 229 VAL A N 1
ATOM 1804 C CA . VAL A 1 229 ? 18.530 -12.970 -6.990 1.00 76.81 229 VAL A CA 1
ATOM 1805 C C . VAL A 1 229 ? 18.853 -13.560 -8.362 1.00 76.81 229 VAL A C 1
ATOM 1807 O O . VAL A 1 229 ? 19.728 -13.044 -9.054 1.00 76.81 229 VAL A O 1
ATOM 1810 N N . THR A 1 230 ? 18.120 -14.597 -8.772 1.00 86.31 230 THR A N 1
ATOM 1811 C CA . THR A 1 230 ? 18.205 -15.210 -10.116 1.00 86.31 230 THR A CA 1
ATOM 1812 C C . THR A 1 230 ? 17.004 -14.829 -10.985 1.00 86.31 230 THR A C 1
ATOM 1814 O O . THR A 1 230 ? 16.015 -14.284 -10.489 1.00 86.31 230 THR A O 1
ATOM 1817 N N . ALA A 1 231 ? 17.038 -15.176 -12.276 1.00 83.31 231 ALA A N 1
ATOM 1818 C CA . ALA A 1 231 ? 15.881 -15.010 -13.161 1.00 83.31 231 ALA A CA 1
ATOM 1819 C C . ALA A 1 231 ? 14.631 -15.742 -12.633 1.00 83.31 231 ALA A C 1
ATOM 1821 O O . ALA A 1 231 ? 13.518 -15.237 -12.764 1.00 83.31 231 ALA A O 1
ATOM 1822 N N . HIS A 1 232 ? 14.817 -16.877 -11.955 1.00 82.12 232 HIS A N 1
ATOM 1823 C CA . HIS A 1 232 ? 13.728 -17.626 -11.333 1.00 82.12 232 HIS A CA 1
ATOM 1824 C C . HIS A 1 232 ? 13.072 -16.854 -10.184 1.00 82.12 232 HIS A C 1
ATOM 1826 O O . HIS A 1 232 ? 11.852 -16.722 -10.137 1.00 82.12 232 HIS A O 1
ATOM 1832 N N . HIS A 1 233 ? 13.880 -16.261 -9.301 1.00 81.50 233 HIS A N 1
ATOM 1833 C CA . HIS A 1 233 ? 13.380 -15.392 -8.234 1.00 81.50 233 HIS A CA 1
ATOM 1834 C C . HIS A 1 233 ? 12.604 -14.197 -8.807 1.00 81.50 233 HIS A C 1
ATOM 1836 O O . HIS A 1 233 ? 11.546 -13.850 -8.286 1.00 81.50 233 HIS A O 1
ATOM 1842 N N . CYS A 1 234 ? 13.084 -13.608 -9.908 1.00 79.12 234 CYS A N 1
ATOM 1843 C CA . CYS A 1 234 ? 12.379 -12.537 -10.609 1.00 79.12 234 CYS A CA 1
ATOM 1844 C C . CYS A 1 234 ? 11.030 -13.000 -11.179 1.00 79.12 234 CYS A C 1
ATOM 1846 O O . CYS A 1 234 ? 10.033 -12.313 -10.968 1.00 79.12 234 CYS A O 1
ATOM 1848 N N . ALA A 1 235 ? 10.970 -14.166 -11.831 1.00 82.56 235 ALA A N 1
ATOM 1849 C CA . ALA A 1 235 ? 9.715 -14.728 -12.333 1.00 82.56 235 ALA A CA 1
ATOM 1850 C C . ALA A 1 235 ? 8.714 -14.991 -11.197 1.00 82.56 235 ALA A C 1
ATOM 1852 O O . ALA A 1 235 ? 7.559 -14.595 -11.300 1.00 82.56 235 ALA A O 1
ATOM 1853 N N . VAL A 1 236 ? 9.171 -15.590 -10.090 1.00 79.56 236 VAL A N 1
ATOM 1854 C CA . VAL A 1 236 ? 8.342 -15.887 -8.908 1.00 79.56 236 VAL A CA 1
ATOM 1855 C C . VAL A 1 236 ? 7.841 -14.618 -8.216 1.00 79.56 236 VAL A C 1
ATOM 1857 O O . VAL A 1 236 ? 6.698 -14.562 -7.770 1.00 79.56 236 VAL A O 1
ATOM 1860 N N . SER A 1 237 ? 8.674 -13.577 -8.151 1.00 68.69 237 SER A N 1
ATOM 1861 C CA . SER A 1 237 ? 8.297 -12.284 -7.567 1.00 68.69 237 SER A CA 1
ATOM 1862 C C . SER A 1 237 ? 7.254 -11.518 -8.381 1.00 68.69 237 SER A C 1
ATOM 1864 O O . SER A 1 237 ? 6.685 -10.552 -7.877 1.00 68.69 237 SER A O 1
ATOM 1866 N N . ALA A 1 238 ? 6.995 -11.916 -9.626 1.00 63.88 238 ALA A N 1
ATOM 1867 C CA . ALA A 1 238 ? 6.189 -11.152 -10.557 1.00 63.88 238 ALA A CA 1
ATOM 1868 C C . ALA A 1 238 ? 4.762 -11.705 -10.696 1.00 63.88 238 ALA A C 1
ATOM 1870 O O . ALA A 1 238 ? 4.531 -12.894 -10.865 1.00 63.88 238 ALA A O 1
ATOM 1871 N N . CYS A 1 239 ? 3.761 -10.824 -10.662 1.00 60.62 239 CYS A N 1
ATOM 1872 C CA . CYS A 1 239 ? 2.342 -11.202 -10.670 1.00 60.62 239 CYS A CA 1
ATOM 1873 C C . CYS A 1 239 ? 1.708 -11.263 -12.077 1.00 60.62 239 CYS A C 1
ATOM 1875 O O . CYS A 1 239 ? 0.574 -10.806 -12.268 1.00 60.62 239 CYS A O 1
ATOM 1877 N N . PHE A 1 240 ? 2.408 -11.807 -13.077 1.00 67.69 240 PHE A N 1
ATOM 1878 C CA . PHE A 1 240 ? 1.845 -12.001 -14.423 1.00 67.69 240 PHE A CA 1
ATOM 1879 C C . PHE A 1 240 ? 1.183 -13.383 -14.584 1.00 67.69 240 PHE A C 1
ATOM 1881 O O . PHE A 1 240 ? 1.445 -14.316 -13.833 1.00 67.69 240 PHE A O 1
ATOM 1888 N N . VAL A 1 241 ? 0.257 -13.498 -15.542 1.00 67.31 241 VAL A N 1
ATOM 1889 C CA . VAL A 1 241 ? -0.655 -14.657 -15.674 1.00 67.31 241 VAL A CA 1
ATOM 1890 C C . VAL A 1 241 ? 0.066 -15.924 -16.163 1.00 67.31 241 VAL A C 1
ATOM 1892 O O . VAL A 1 241 ? -0.266 -17.022 -15.732 1.00 67.31 241 VAL A O 1
ATOM 1895 N N . SER A 1 242 ? 1.104 -15.772 -16.988 1.00 69.81 242 SER A N 1
ATOM 1896 C CA . SER A 1 242 ? 1.892 -16.870 -17.578 1.00 69.81 242 SER A CA 1
ATOM 1897 C C . SER A 1 242 ? 3.104 -17.302 -16.741 1.00 69.81 242 SER A C 1
ATOM 1899 O O . SER A 1 242 ? 4.083 -17.827 -17.271 1.00 69.81 242 SER A O 1
ATOM 1901 N N . ILE A 1 243 ? 3.084 -17.075 -15.426 1.00 79.81 243 ILE A 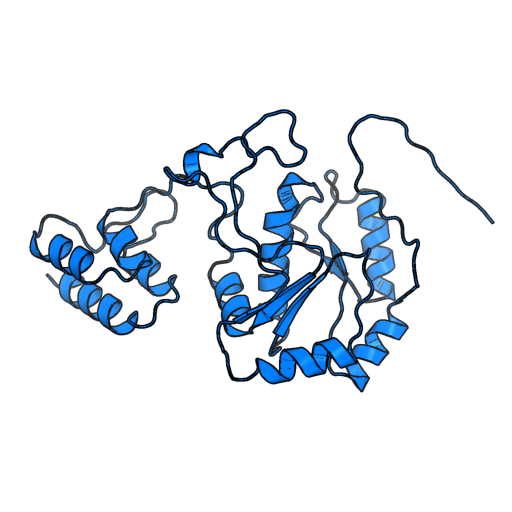N 1
ATOM 1902 C CA . ILE A 1 243 ? 4.218 -17.382 -14.540 1.00 79.81 243 ILE A CA 1
ATOM 1903 C C . ILE A 1 243 ? 4.668 -18.846 -14.624 1.00 79.81 243 ILE A C 1
ATOM 1905 O O . ILE A 1 243 ? 5.864 -19.123 -14.647 1.00 79.81 243 ILE A O 1
ATOM 1909 N N . VAL A 1 244 ? 3.721 -19.781 -14.751 1.00 81.19 244 VAL A N 1
ATOM 1910 C CA . VAL A 1 244 ? 4.005 -21.221 -14.860 1.00 81.19 244 VAL A CA 1
ATOM 1911 C C . VAL A 1 244 ? 4.815 -21.542 -16.119 1.00 81.19 244 VAL A C 1
ATOM 1913 O O . VAL A 1 244 ? 5.715 -22.374 -16.070 1.00 81.19 244 VAL A O 1
ATOM 1916 N N . GLU A 1 245 ? 4.528 -20.878 -17.238 1.00 83.25 245 GLU A N 1
ATOM 1917 C CA . GLU A 1 245 ? 5.231 -21.089 -18.510 1.00 83.25 245 GLU A CA 1
ATOM 1918 C C . GLU A 1 245 ? 6.664 -20.555 -18.442 1.00 83.25 245 GLU A C 1
ATOM 1920 O O . GLU A 1 245 ? 7.602 -21.236 -18.852 1.00 83.25 245 GLU A O 1
ATOM 1925 N N . VAL A 1 246 ? 6.849 -19.374 -17.844 1.00 83.25 246 VAL A N 1
ATOM 1926 C CA . VAL A 1 246 ? 8.177 -18.782 -17.628 1.00 83.25 246 VAL A CA 1
ATOM 1927 C C . VAL A 1 246 ? 9.018 -19.633 -16.675 1.00 83.25 246 VAL A C 1
ATOM 1929 O O . VAL A 1 246 ? 10.193 -19.866 -16.945 1.00 83.25 246 VAL A O 1
ATOM 1932 N N . ILE A 1 247 ? 8.424 -20.139 -15.590 1.00 85.19 247 ILE A N 1
ATOM 1933 C CA . ILE A 1 247 ? 9.088 -21.047 -14.644 1.00 85.19 247 ILE A CA 1
ATOM 1934 C C . ILE A 1 247 ? 9.542 -22.325 -15.350 1.00 85.19 247 ILE A C 1
ATOM 1936 O O . ILE A 1 247 ? 10.693 -22.710 -15.176 1.00 85.19 247 ILE A O 1
ATOM 1940 N N . LYS A 1 248 ? 8.681 -22.954 -16.164 1.00 85.75 248 LYS A N 1
ATOM 1941 C CA . LYS A 1 248 ? 9.036 -24.166 -16.922 1.00 85.75 248 LYS A CA 1
ATOM 1942 C C . LYS A 1 248 ? 10.217 -23.926 -17.855 1.00 85.75 248 LYS A C 1
ATOM 1944 O O . LYS A 1 248 ? 11.193 -24.655 -17.777 1.00 85.75 248 LYS A O 1
ATOM 1949 N N . ILE A 1 249 ? 10.179 -22.852 -18.644 1.00 84.88 249 ILE A N 1
ATOM 1950 C CA . ILE A 1 249 ? 11.280 -22.505 -19.554 1.00 84.88 249 ILE A CA 1
ATOM 1951 C C . ILE A 1 249 ? 12.591 -22.288 -18.802 1.00 84.88 249 ILE A C 1
ATOM 1953 O O . ILE A 1 249 ? 13.637 -22.759 -19.240 1.00 84.88 249 ILE A O 1
ATOM 1957 N N . LEU A 1 250 ? 12.544 -21.567 -17.679 1.00 85.50 250 LEU A N 1
ATOM 1958 C CA . LEU A 1 250 ? 13.733 -21.338 -16.865 1.00 85.50 250 LEU A CA 1
ATOM 1959 C C . LEU A 1 250 ? 14.267 -22.646 -16.266 1.00 85.50 250 LEU A C 1
ATOM 1961 O O . LEU A 1 250 ? 15.477 -22.820 -16.230 1.00 85.50 250 LEU A O 1
ATOM 1965 N N . LEU A 1 251 ? 13.396 -23.561 -15.827 1.00 86.00 251 LEU A N 1
ATOM 1966 C CA . LEU A 1 251 ? 13.803 -24.867 -15.297 1.00 86.00 251 LEU A CA 1
ATOM 1967 C C . LEU A 1 251 ? 14.429 -25.752 -16.375 1.00 86.00 251 LEU A C 1
ATOM 1969 O O . LEU A 1 251 ? 15.506 -26.294 -16.146 1.00 86.00 251 LEU A O 1
ATOM 1973 N N . ASP A 1 252 ? 13.799 -25.851 -17.545 1.00 85.19 252 ASP A N 1
ATOM 1974 C CA . ASP A 1 252 ? 14.315 -26.639 -18.666 1.00 85.19 252 ASP A CA 1
ATOM 1975 C C . ASP A 1 252 ? 15.698 -26.117 -19.090 1.00 85.19 252 ASP A C 1
ATOM 1977 O O . ASP A 1 252 ? 16.650 -26.883 -19.242 1.00 85.19 252 ASP A O 1
ATOM 1981 N N . ALA A 1 253 ? 15.848 -24.792 -19.180 1.00 82.12 253 ALA A N 1
ATOM 1982 C CA . ALA A 1 253 ? 17.107 -24.146 -19.539 1.00 82.12 253 ALA A CA 1
ATOM 1983 C C . ALA A 1 253 ? 18.192 -24.225 -18.449 1.00 82.12 253 ALA A C 1
ATOM 1985 O O . ALA A 1 253 ? 19.368 -24.089 -18.768 1.00 82.12 253 ALA A O 1
ATOM 1986 N N . SER A 1 254 ? 17.827 -24.448 -17.182 1.00 79.19 254 SER A N 1
ATOM 1987 C CA . SER A 1 254 ? 18.778 -24.662 -16.079 1.00 79.19 254 SER A CA 1
ATOM 1988 C C . SER A 1 254 ? 19.368 -26.080 -16.049 1.00 79.19 254 SER A C 1
ATOM 1990 O O . SER A 1 254 ? 20.290 -26.313 -15.269 1.00 79.19 254 SER A O 1
ATOM 1992 N N . THR A 1 255 ? 18.835 -27.019 -16.843 1.00 68.75 255 THR A N 1
ATOM 1993 C CA . THR A 1 255 ? 19.329 -28.411 -16.940 1.00 68.75 255 THR A CA 1
ATOM 1994 C C . THR A 1 255 ? 20.289 -28.663 -18.108 1.00 68.75 255 THR A C 1
ATOM 1996 O O . THR A 1 255 ? 20.796 -29.779 -18.241 1.00 68.75 255 THR A O 1
ATOM 1999 N N . LEU A 1 256 ? 20.538 -27.638 -18.930 1.00 54.72 256 LEU A N 1
ATOM 2000 C CA . LEU A 1 256 ? 21.518 -27.619 -20.022 1.00 54.72 256 LEU A CA 1
ATOM 2001 C C . LEU A 1 256 ? 22.868 -27.079 -19.534 1.00 54.72 256 LEU A C 1
ATOM 2003 O O . LEU A 1 256 ? 23.897 -27.596 -20.021 1.00 54.72 256 LEU A O 1
#